Protein AF-A0A9W9ENR4-F1 (afdb_monomer_lite)

Structure (mmCIF, N/CA/C/O backbone):
data_AF-A0A9W9ENR4-F1
#
_entry.id   AF-A0A9W9ENR4-F1
#
loop_
_atom_site.group_PDB
_atom_site.id
_atom_site.type_symbol
_atom_site.label_atom_id
_atom_site.label_alt_id
_atom_site.label_comp_id
_atom_site.label_asym_id
_atom_site.label_entity_id
_atom_site.label_seq_id
_atom_site.pdbx_PDB_ins_code
_atom_site.Cartn_x
_atom_site.Cartn_y
_atom_site.Cartn_z
_atom_site.occupancy
_atom_site.B_iso_or_equiv
_atom_site.auth_seq_id
_atom_site.auth_comp_id
_atom_site.auth_asym_id
_atom_site.auth_atom_id
_atom_site.pdbx_PDB_model_num
ATOM 1 N N . MET A 1 1 ? -20.593 -9.745 21.565 1.00 30.73 1 MET A N 1
ATOM 2 C CA . MET A 1 1 ? -19.426 -9.242 20.809 1.00 30.73 1 MET A CA 1
ATOM 3 C C . MET A 1 1 ? -18.319 -10.287 20.670 1.00 30.73 1 MET A C 1
ATOM 5 O O . MET A 1 1 ? -17.993 -10.609 19.543 1.00 30.73 1 MET A O 1
ATOM 9 N N . ALA A 1 2 ? -17.826 -10.910 21.751 1.00 26.05 2 ALA A N 1
ATOM 10 C CA . ALA A 1 2 ? -16.753 -11.920 21.680 1.00 26.05 2 ALA A CA 1
ATOM 11 C C . ALA A 1 2 ? -17.068 -13.192 20.850 1.00 26.05 2 ALA A C 1
ATOM 13 O O . ALA A 1 2 ? -16.159 -13.764 20.260 1.00 26.05 2 ALA A O 1
ATOM 14 N N . LYS A 1 3 ? -18.343 -13.609 20.762 1.00 27.58 3 LYS A N 1
ATOM 15 C CA . LYS A 1 3 ? -18.772 -14.827 20.040 1.00 27.58 3 LYS A CA 1
ATOM 16 C C . LYS A 1 3 ? -18.754 -14.686 18.509 1.00 27.58 3 LYS A C 1
ATOM 18 O O . LYS A 1 3 ? -18.307 -15.588 17.824 1.00 27.58 3 LYS A O 1
ATOM 23 N N . HIS A 1 4 ? -19.142 -13.520 17.987 1.00 31.03 4 HIS A N 1
ATOM 24 C CA . HIS A 1 4 ? -19.121 -13.245 16.541 1.00 31.03 4 HIS A CA 1
ATOM 25 C C . HIS A 1 4 ? -17.697 -13.101 15.983 1.00 31.03 4 HIS A C 1
ATOM 27 O O . HIS A 1 4 ? -17.474 -13.291 14.794 1.00 31.03 4 HIS A O 1
ATOM 33 N N . PHE A 1 5 ? -16.726 -12.790 16.846 1.00 35.91 5 PHE A N 1
ATOM 34 C CA . PHE A 1 5 ? -15.321 -12.663 16.463 1.00 35.91 5 PHE A CA 1
ATOM 35 C C . PHE A 1 5 ? -14.596 -14.012 16.412 1.00 35.91 5 PHE A C 1
ATOM 37 O O . PHE A 1 5 ? -13.627 -14.152 15.673 1.00 35.91 5 PHE A O 1
ATOM 44 N N . THR A 1 6 ? -15.058 -15.011 17.172 1.00 34.44 6 THR A N 1
ATOM 45 C CA . THR A 1 6 ? -14.497 -16.371 17.120 1.00 34.44 6 THR A CA 1
ATOM 46 C C . THR A 1 6 ? -14.884 -17.058 15.808 1.00 34.44 6 THR A C 1
ATOM 48 O O . THR A 1 6 ? -14.019 -17.608 15.137 1.00 34.44 6 THR A O 1
ATOM 51 N N . ASP A 1 7 ? -16.133 -16.876 15.369 1.00 32.38 7 ASP A N 1
ATOM 52 C CA . ASP A 1 7 ? -16.639 -17.414 14.099 1.00 32.38 7 ASP A CA 1
ATOM 53 C C . ASP A 1 7 ? -15.951 -16.783 12.863 1.00 32.38 7 ASP A C 1
ATOM 55 O O . ASP A 1 7 ? -15.761 -17.440 11.839 1.00 32.38 7 ASP A O 1
ATOM 59 N N . LEU A 1 8 ? -15.508 -15.519 12.958 1.00 33.34 8 LEU A N 1
ATOM 60 C CA . LEU A 1 8 ? -14.737 -14.839 11.906 1.00 33.34 8 LEU A CA 1
ATOM 61 C C . LEU A 1 8 ? -13.293 -15.364 11.811 1.00 33.34 8 LEU A C 1
ATOM 63 O O . LEU A 1 8 ? -12.735 -15.466 10.720 1.00 33.34 8 LEU A O 1
ATOM 67 N N . VAL A 1 9 ? -12.691 -15.724 12.949 1.00 35.25 9 VAL A N 1
ATOM 68 C CA . VAL A 1 9 ? -11.324 -16.268 13.019 1.00 35.25 9 VAL A CA 1
ATOM 69 C C . VAL A 1 9 ? -11.250 -17.681 12.431 1.00 35.25 9 VAL A C 1
ATOM 71 O O . VAL A 1 9 ? -10.254 -18.002 11.781 1.00 35.25 9 VAL A O 1
ATOM 74 N N . ASP A 1 10 ? -12.310 -18.481 12.563 1.00 35.38 10 ASP A N 1
ATOM 75 C CA . ASP A 1 10 ? -12.387 -19.816 11.955 1.00 35.38 10 ASP A CA 1
ATOM 76 C C . ASP A 1 10 ? -12.599 -19.759 10.426 1.00 35.38 10 ASP A C 1
ATOM 78 O O . ASP A 1 10 ? -12.124 -20.631 9.699 1.00 35.38 10 ASP A O 1
ATOM 82 N N . SER A 1 11 ? -13.212 -18.686 9.908 1.00 32.03 11 SER A N 1
ATOM 83 C CA . SER A 1 11 ? -13.402 -18.448 8.464 1.00 32.03 11 SER A CA 1
ATOM 84 C C . SER A 1 11 ? -12.090 -18.117 7.724 1.00 32.03 11 SER A C 1
ATOM 86 O O . SER A 1 11 ? -11.890 -18.504 6.572 1.00 32.03 11 SER A O 1
ATOM 88 N N . VAL A 1 12 ? -11.138 -17.466 8.404 1.00 35.03 12 VAL A N 1
ATOM 89 C CA . VAL A 1 12 ? -9.826 -17.090 7.833 1.00 35.03 12 VAL A CA 1
ATOM 90 C C . VAL A 1 12 ? -8.867 -18.289 7.725 1.00 35.03 12 VAL A C 1
ATOM 92 O O . VAL A 1 12 ? -7.935 -18.269 6.921 1.00 35.03 12 VAL A O 1
ATOM 95 N N . GLY A 1 13 ? -9.114 -19.378 8.463 1.00 30.67 13 GLY A N 1
ATOM 96 C CA . GLY A 1 13 ? -8.293 -20.597 8.440 1.00 30.67 13 GLY A CA 1
ATOM 97 C C . GLY A 1 13 ? -8.368 -21.426 7.147 1.00 30.67 13 GLY A C 1
ATOM 98 O O . GLY A 1 13 ? -7.620 -22.390 7.005 1.00 30.67 13 GLY A O 1
ATOM 99 N N . GLY A 1 14 ? -9.248 -21.073 6.201 1.00 25.48 14 GLY A N 1
ATOM 100 C CA . GLY A 1 14 ? -9.510 -21.853 4.984 1.00 25.48 14 GLY A CA 1
ATOM 101 C C . GLY A 1 14 ? -8.594 -21.585 3.781 1.00 25.48 14 GLY A C 1
ATOM 102 O O . GLY A 1 14 ? -8.679 -22.307 2.788 1.00 25.48 14 GLY A O 1
ATOM 103 N N . LEU A 1 15 ? -7.715 -20.580 3.824 1.00 29.09 15 LEU A N 1
ATOM 104 C CA . LEU A 1 15 ? -6.862 -20.223 2.682 1.00 29.09 15 LEU A CA 1
ATOM 105 C C . LEU A 1 15 ? -5.484 -20.891 2.787 1.00 29.09 15 LEU A C 1
ATOM 107 O O . LEU A 1 15 ? -4.482 -20.265 3.126 1.00 29.09 15 LEU A O 1
ATOM 111 N N . SER A 1 16 ? -5.439 -22.187 2.472 1.00 29.23 16 SER A N 1
ATOM 112 C CA . SER A 1 16 ? -4.193 -22.899 2.174 1.00 29.23 16 SER A CA 1
ATOM 113 C C . SER A 1 16 ? -3.621 -22.376 0.851 1.00 29.23 16 SER A C 1
ATOM 115 O O . SER A 1 16 ? -4.077 -22.745 -0.231 1.00 29.23 16 SER A O 1
ATOM 117 N N . LEU A 1 17 ? -2.632 -21.486 0.933 1.00 29.19 17 LEU A N 1
ATOM 118 C CA . LEU A 1 17 ? -1.769 -21.148 -0.195 1.00 29.19 17 LEU A CA 1
ATOM 119 C C . LEU A 1 17 ? -0.671 -22.211 -0.246 1.00 29.19 17 LEU A C 1
ATOM 121 O O . LEU A 1 17 ? 0.145 -22.317 0.667 1.00 29.19 17 LEU A O 1
ATOM 125 N N . ALA A 1 18 ? -0.746 -23.051 -1.275 1.00 27.34 18 ALA A N 1
ATOM 126 C CA . ALA A 1 18 ? 0.130 -24.190 -1.481 1.00 27.34 18 ALA A CA 1
ATOM 127 C C . ALA A 1 18 ? 1.607 -23.780 -1.404 1.00 27.34 18 ALA A C 1
ATOM 129 O O . ALA A 1 18 ? 2.094 -22.973 -2.195 1.00 27.34 18 ALA A O 1
ATOM 130 N N . ASP A 1 19 ? 2.298 -24.388 -0.447 1.00 33.31 19 ASP A N 1
ATOM 131 C CA . ASP A 1 19 ? 3.744 -24.390 -0.330 1.00 33.31 19 ASP A CA 1
ATOM 132 C C . ASP A 1 19 ? 4.325 -25.112 -1.555 1.00 33.31 19 ASP A C 1
ATOM 134 O O . ASP A 1 19 ? 4.059 -26.296 -1.790 1.00 33.31 19 ASP A O 1
ATOM 138 N N . ARG A 1 20 ? 5.066 -24.387 -2.395 1.00 29.44 20 ARG A N 1
ATOM 139 C CA . ARG A 1 20 ? 5.900 -25.008 -3.425 1.00 29.44 20 ARG A CA 1
ATOM 140 C C . ARG A 1 20 ? 7.244 -24.307 -3.485 1.00 29.44 20 ARG A C 1
ATOM 142 O O . ARG A 1 20 ? 7.469 -23.358 -4.230 1.00 29.44 20 ARG A O 1
ATOM 149 N N . THR A 1 21 ? 8.115 -24.831 -2.642 1.00 36.12 21 THR A N 1
ATOM 150 C CA . THR A 1 21 ? 9.560 -24.663 -2.605 1.00 36.12 21 THR A CA 1
ATOM 151 C C . THR A 1 21 ? 10.168 -24.935 -3.982 1.00 36.12 21 THR A C 1
ATOM 153 O O . THR A 1 21 ? 9.987 -26.015 -4.544 1.00 36.12 21 THR A O 1
ATOM 156 N N . ILE A 1 22 ? 10.928 -23.973 -4.508 1.00 30.16 22 ILE A N 1
ATOM 157 C CA . ILE A 1 22 ? 12.018 -24.247 -5.448 1.00 30.16 22 ILE A CA 1
ATOM 158 C C . ILE A 1 22 ? 13.245 -23.501 -4.930 1.00 30.16 22 ILE A C 1
ATOM 160 O O . ILE A 1 22 ? 13.277 -22.272 -4.877 1.00 30.16 22 ILE A O 1
ATOM 164 N N . GLU A 1 23 ? 14.229 -24.288 -4.505 1.00 38.59 23 GLU A N 1
ATOM 165 C CA . GLU A 1 23 ? 15.585 -23.864 -4.185 1.00 38.59 23 GLU A CA 1
ATOM 166 C C . GLU A 1 23 ? 16.280 -23.331 -5.441 1.00 38.59 23 GLU A C 1
ATOM 168 O O . GLU A 1 23 ? 16.303 -24.016 -6.461 1.00 38.59 23 GLU A O 1
ATOM 173 N N . LEU A 1 24 ? 16.903 -22.154 -5.351 1.00 29.23 24 LEU A N 1
ATOM 174 C CA . LEU A 1 24 ? 18.106 -21.821 -6.120 1.00 29.23 24 LEU A CA 1
ATOM 175 C C . LEU A 1 24 ? 18.839 -20.638 -5.464 1.00 29.23 24 LEU A C 1
ATOM 177 O O . LEU A 1 24 ? 18.528 -19.472 -5.674 1.00 29.23 24 LEU A O 1
ATOM 181 N N . THR A 1 25 ? 19.780 -21.022 -4.598 1.00 34.59 25 THR A N 1
ATOM 182 C CA . THR A 1 25 ? 21.098 -20.422 -4.311 1.00 34.59 25 THR A CA 1
ATOM 183 C C . THR A 1 25 ? 21.307 -18.917 -4.532 1.00 34.59 25 THR A C 1
ATOM 185 O O . THR A 1 25 ? 21.381 -18.447 -5.664 1.00 34.59 25 THR A O 1
ATOM 188 N N . GLY A 1 26 ? 21.605 -18.214 -3.433 1.00 26.70 26 GLY A N 1
ATOM 189 C CA . GLY A 1 26 ? 22.278 -16.911 -3.433 1.00 26.70 26 GLY A CA 1
ATOM 190 C C . GLY A 1 26 ? 21.900 -16.067 -2.217 1.00 26.70 26 GLY A C 1
ATOM 191 O O . GLY A 1 26 ? 20.847 -15.438 -2.216 1.00 26.70 26 GLY A O 1
ATOM 192 N N . SER A 1 27 ? 22.746 -16.087 -1.181 1.00 40.50 27 SER A N 1
ATOM 193 C CA . SER A 1 27 ? 22.615 -15.366 0.094 1.00 40.50 27 SER A CA 1
ATOM 194 C C . SER A 1 27 ? 21.902 -14.017 -0.003 1.00 40.50 27 SER A C 1
ATOM 196 O O . SER A 1 27 ? 22.461 -13.038 -0.487 1.00 40.50 27 SER A O 1
ATOM 198 N N . THR A 1 28 ? 20.702 -13.945 0.565 1.00 31.30 28 THR A N 1
ATOM 199 C CA . THR A 1 28 ? 20.068 -12.691 0.969 1.00 31.30 28 THR A CA 1
ATOM 200 C C . THR A 1 28 ? 19.441 -12.886 2.343 1.00 31.30 28 THR A C 1
ATOM 202 O O . THR A 1 28 ? 18.844 -13.919 2.637 1.00 31.30 28 THR A O 1
ATOM 205 N N . SER A 1 29 ? 19.673 -11.898 3.206 1.00 36.75 29 SER A N 1
ATOM 206 C CA . SER A 1 29 ? 19.108 -11.753 4.545 1.00 36.75 29 SER A CA 1
ATOM 207 C C . SER A 1 29 ? 17.634 -12.166 4.567 1.00 36.75 29 SER A C 1
ATOM 209 O O . SER A 1 29 ? 16.774 -11.503 3.986 1.00 36.75 29 SER A O 1
ATOM 211 N N . HIS A 1 30 ? 17.354 -13.291 5.224 1.00 30.39 30 HIS A N 1
ATOM 212 C CA . HIS A 1 30 ? 16.009 -13.814 5.411 1.00 30.39 30 HIS A CA 1
ATOM 213 C C . HIS A 1 30 ? 15.276 -12.920 6.422 1.00 30.39 30 HIS A C 1
ATOM 215 O O . HIS A 1 30 ? 15.274 -13.179 7.624 1.00 30.39 30 HIS A O 1
ATOM 221 N N . CYS A 1 31 ? 14.638 -11.851 5.948 1.00 31.22 31 CYS A N 1
ATOM 222 C CA . CYS A 1 31 ? 13.490 -11.316 6.669 1.00 31.22 31 CYS A CA 1
ATOM 223 C C . CYS A 1 31 ? 12.333 -12.298 6.435 1.00 31.22 31 CYS A C 1
ATOM 225 O O . CYS A 1 31 ? 11.940 -12.489 5.282 1.00 31.22 31 CYS A O 1
ATOM 227 N N . PRO A 1 32 ? 11.808 -12.976 7.471 1.00 40.09 32 PRO A N 1
ATOM 228 C CA . PRO A 1 32 ? 10.658 -13.847 7.292 1.00 40.09 32 PRO A CA 1
ATOM 229 C C . PRO A 1 32 ? 9.494 -12.997 6.783 1.00 40.09 32 PRO A C 1
ATOM 231 O O . PRO A 1 32 ? 9.186 -11.956 7.368 1.00 40.09 32 PRO A O 1
ATOM 234 N N . ASN A 1 33 ? 8.870 -13.432 5.686 1.00 45.81 33 ASN A N 1
ATOM 235 C CA . ASN A 1 33 ? 7.653 -12.813 5.175 1.00 45.81 33 ASN A CA 1
ATOM 236 C C . ASN A 1 33 ? 6.661 -12.671 6.341 1.00 45.81 33 ASN A C 1
ATOM 238 O O . ASN A 1 33 ? 6.354 -13.683 6.981 1.00 45.81 33 ASN A O 1
ATOM 242 N N . PRO A 1 34 ? 6.178 -11.458 6.661 1.00 52.34 34 PRO A N 1
ATOM 243 C CA . PRO A 1 34 ? 5.179 -11.292 7.699 1.00 52.34 34 PRO A CA 1
ATOM 244 C C . PRO A 1 34 ? 3.904 -11.964 7.196 1.00 52.34 34 PRO A C 1
ATOM 246 O O . PRO A 1 34 ? 3.201 -11.451 6.327 1.00 52.34 34 PRO A O 1
ATOM 249 N N . THR A 1 35 ? 3.631 -13.168 7.691 1.00 63.66 35 THR A N 1
ATOM 250 C CA . THR A 1 35 ? 2.393 -13.859 7.360 1.00 63.66 35 THR A CA 1
ATOM 251 C C . THR A 1 35 ? 1.229 -13.074 7.970 1.00 63.66 35 THR A C 1
ATOM 253 O O . THR A 1 35 ? 1.371 -12.526 9.069 1.00 63.66 35 THR A O 1
ATOM 256 N N . PRO A 1 36 ? 0.048 -13.048 7.327 1.00 67.62 36 PRO A N 1
ATOM 257 C CA . PRO A 1 36 ? -1.172 -12.492 7.922 1.00 67.62 36 PRO A CA 1
ATOM 258 C C . PRO A 1 36 ? -1.416 -12.995 9.357 1.00 67.62 36 PRO A C 1
ATOM 260 O O . PRO A 1 36 ? -1.933 -12.280 10.209 1.00 67.62 36 PRO A O 1
ATOM 263 N N . GLN A 1 37 ? -0.949 -14.208 9.658 1.00 71.25 37 GLN A N 1
ATOM 264 C CA . GLN A 1 37 ? -0.983 -14.822 10.980 1.00 71.25 37 GLN A CA 1
ATOM 265 C C . GLN A 1 37 ? -0.167 -14.073 12.049 1.00 71.25 37 GLN A C 1
ATOM 267 O O . GLN A 1 37 ? -0.628 -13.968 13.185 1.00 71.25 37 GLN A O 1
ATOM 272 N N . ALA A 1 38 ? 1.005 -13.526 11.712 1.00 74.06 38 ALA A N 1
ATOM 273 C CA . ALA A 1 38 ? 1.819 -12.743 12.644 1.00 74.06 38 ALA A CA 1
ATOM 274 C C . ALA A 1 38 ? 1.126 -11.426 13.031 1.00 74.06 38 ALA A C 1
ATOM 276 O O . ALA A 1 38 ? 1.117 -11.049 14.203 1.00 74.06 38 ALA A O 1
ATOM 277 N N . PHE A 1 39 ? 0.481 -10.767 12.063 1.00 74.31 39 PHE A N 1
ATOM 278 C CA . PHE A 1 39 ? -0.308 -9.561 12.315 1.00 74.31 39 PHE A CA 1
ATOM 279 C C . PHE A 1 39 ? -1.536 -9.859 13.185 1.00 74.31 39 PHE A C 1
ATOM 281 O O . PHE A 1 39 ? -1.792 -9.170 14.171 1.00 74.31 39 PHE A O 1
ATOM 288 N N . VAL A 1 40 ? -2.248 -10.952 12.893 1.00 77.06 40 VAL A N 1
ATOM 289 C CA . VAL A 1 40 ? -3.382 -11.400 13.711 1.00 77.06 40 VAL A CA 1
ATOM 290 C C . VAL A 1 40 ? -2.954 -11.715 15.150 1.00 77.06 40 VAL A C 1
ATOM 292 O O . VAL A 1 40 ? -3.675 -11.374 16.088 1.00 77.06 40 VAL A O 1
ATOM 295 N N . GLU A 1 41 ? -1.784 -12.319 15.371 1.00 81.19 41 GLU A N 1
ATOM 296 C CA . GLU A 1 41 ? -1.305 -12.566 16.737 1.00 81.19 41 GLU A CA 1
ATOM 297 C C . GLU A 1 41 ? -0.913 -11.273 17.469 1.00 81.19 41 GLU A C 1
ATOM 299 O O . GLU A 1 41 ? -1.174 -11.148 18.670 1.00 81.19 41 GLU A O 1
ATOM 304 N N . ALA A 1 42 ? -0.372 -10.279 16.756 1.00 76.31 42 ALA A N 1
ATOM 305 C CA . ALA A 1 42 ? -0.133 -8.947 17.310 1.00 76.31 42 ALA A CA 1
ATOM 306 C C . ALA A 1 42 ? -1.450 -8.280 17.754 1.00 76.31 42 ALA A C 1
ATOM 308 O O . ALA A 1 42 ? -1.533 -7.799 18.887 1.00 76.31 42 ALA A O 1
ATOM 309 N N . ILE A 1 43 ? -2.507 -8.352 16.930 1.00 78.56 43 ILE A N 1
ATOM 310 C CA . ILE A 1 43 ? -3.858 -7.872 17.282 1.00 78.56 43 ILE A CA 1
ATOM 311 C C . ILE A 1 43 ? -4.361 -8.563 18.553 1.00 78.56 43 ILE A C 1
ATOM 313 O O . ILE A 1 43 ? -4.771 -7.904 19.510 1.00 78.56 43 ILE A O 1
ATOM 317 N N . ARG A 1 44 ? -4.310 -9.901 18.602 1.00 84.75 44 ARG A N 1
ATOM 318 C CA . ARG A 1 44 ? -4.772 -10.666 19.773 1.00 84.75 44 ARG A CA 1
ATOM 319 C C . ARG A 1 44 ? -4.009 -10.284 21.037 1.00 84.75 44 ARG A C 1
ATOM 321 O O . ARG A 1 44 ? -4.606 -10.157 22.105 1.00 84.75 44 ARG A O 1
ATOM 328 N N . THR A 1 45 ? -2.698 -10.101 20.925 1.00 87.88 45 THR A N 1
ATOM 329 C CA . THR A 1 45 ? -1.834 -9.714 22.046 1.00 87.88 45 THR A CA 1
ATOM 330 C C . THR A 1 45 ? -2.169 -8.316 22.563 1.00 87.88 45 THR A C 1
ATOM 332 O O . THR A 1 45 ? -2.228 -8.117 23.782 1.00 87.88 45 THR A O 1
ATOM 335 N N . LEU A 1 46 ? -2.448 -7.370 21.660 1.00 86.00 46 LEU A N 1
ATOM 336 C CA . LEU A 1 46 ? -2.886 -6.021 22.008 1.00 86.00 46 LEU A CA 1
ATOM 337 C C . LEU A 1 46 ? -4.231 -6.042 22.744 1.00 86.00 46 LEU A C 1
ATOM 339 O O . LEU A 1 46 ? -4.332 -5.476 23.832 1.00 86.00 46 LEU A O 1
ATOM 343 N N . ILE A 1 47 ? -5.227 -6.760 22.215 1.00 87.12 47 ILE A N 1
ATOM 344 C CA . ILE A 1 47 ? -6.567 -6.868 22.819 1.00 87.12 47 ILE A CA 1
ATOM 345 C C . ILE A 1 47 ? -6.484 -7.435 24.239 1.00 87.12 47 ILE A C 1
ATOM 347 O O . ILE A 1 47 ? -6.933 -6.787 25.186 1.00 87.12 47 ILE A O 1
ATOM 351 N N . ARG A 1 48 ? -5.843 -8.601 24.414 1.00 90.75 48 ARG A N 1
ATOM 352 C CA . ARG A 1 48 ? -5.695 -9.241 25.737 1.00 90.75 48 ARG A CA 1
ATOM 353 C C . ARG A 1 48 ? -5.024 -8.301 26.747 1.00 90.75 48 ARG A C 1
ATOM 355 O O . ARG A 1 48 ? -5.394 -8.257 27.922 1.00 90.75 48 ARG A O 1
ATOM 362 N N . SER A 1 49 ? -4.021 -7.547 26.297 1.00 89.38 49 SER A N 1
ATOM 363 C CA . SER A 1 49 ? -3.276 -6.611 27.144 1.00 89.38 49 SER A CA 1
ATOM 364 C C . SER A 1 49 ? -4.094 -5.378 27.527 1.00 89.38 49 SER A C 1
ATOM 366 O O . SER A 1 49 ? -4.015 -4.936 28.679 1.00 89.38 49 SER A O 1
ATOM 368 N N . LEU A 1 50 ? -4.907 -4.855 26.605 1.00 89.75 50 LEU A N 1
ATOM 369 C CA . LEU A 1 50 ? -5.842 -3.755 26.854 1.00 89.75 50 LEU A CA 1
ATOM 370 C C . LEU A 1 50 ? -6.917 -4.152 27.865 1.00 89.75 50 LEU A C 1
ATOM 372 O O . LEU A 1 50 ? -7.083 -3.462 28.869 1.00 89.75 50 LEU A O 1
ATOM 376 N N . GLU A 1 51 ? -7.587 -5.287 27.655 1.00 91.88 51 GLU A N 1
ATOM 377 C CA . GLU A 1 51 ? -8.637 -5.790 28.550 1.00 91.88 51 GLU A CA 1
ATOM 378 C C . GLU A 1 51 ? -8.115 -5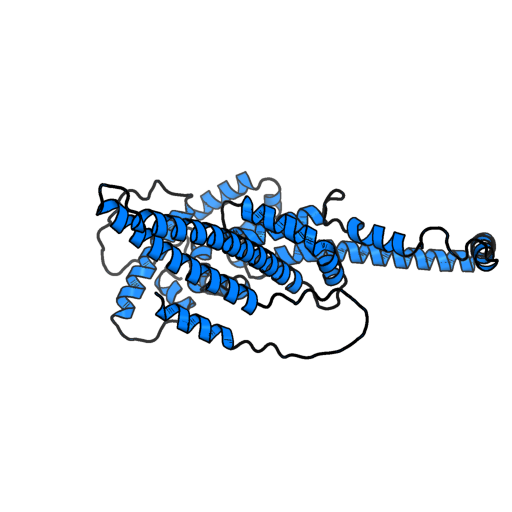.958 29.979 1.00 91.88 51 GLU A C 1
ATOM 380 O O . GLU A 1 51 ? -8.699 -5.457 30.942 1.00 91.88 51 GLU A O 1
ATOM 385 N N . ALA A 1 52 ? -6.955 -6.600 30.125 1.00 88.75 52 ALA A N 1
ATOM 386 C CA . ALA A 1 52 ? -6.377 -6.843 31.435 1.00 88.75 52 ALA A CA 1
ATOM 387 C C . ALA A 1 52 ? -5.880 -5.551 32.119 1.00 88.75 52 ALA A C 1
ATOM 389 O O . ALA A 1 52 ? -5.890 -5.457 33.347 1.00 88.75 52 ALA A O 1
ATOM 390 N N . THR A 1 53 ? -5.432 -4.551 31.351 1.00 91.19 53 THR A N 1
ATOM 391 C CA . THR A 1 53 ? -5.018 -3.244 31.896 1.00 91.19 53 THR A CA 1
ATOM 392 C C . THR A 1 53 ? -6.229 -2.406 32.296 1.00 91.19 53 THR A C 1
ATOM 394 O O . THR A 1 53 ? -6.208 -1.789 33.358 1.00 91.19 53 THR A O 1
ATOM 397 N N . SER A 1 54 ? -7.310 -2.458 31.513 1.00 92.44 54 SER A N 1
ATOM 398 C CA . SER A 1 54 ? -8.593 -1.824 31.829 1.00 92.44 54 SER A CA 1
ATOM 399 C C . SER A 1 54 ? -9.201 -2.388 33.119 1.00 92.44 54 SER A C 1
ATOM 401 O O . SER A 1 54 ? -9.537 -1.624 34.023 1.00 92.44 54 SER A O 1
ATOM 403 N N . ALA A 1 55 ? -9.235 -3.717 33.272 1.00 90.12 55 ALA A N 1
ATOM 404 C CA . ALA A 1 55 ? -9.731 -4.365 34.488 1.00 90.12 55 ALA A CA 1
ATOM 405 C C . ALA A 1 55 ? -8.937 -3.953 35.744 1.00 90.12 55 ALA A C 1
ATOM 407 O O . ALA A 1 55 ? -9.514 -3.706 36.805 1.00 90.12 55 ALA A O 1
ATOM 408 N N . LEU A 1 56 ? -7.608 -3.831 35.630 1.00 89.12 56 LEU A N 1
ATOM 409 C CA . LEU A 1 56 ? -6.772 -3.368 36.738 1.00 89.12 56 LEU A CA 1
ATOM 410 C C . LEU A 1 56 ? -6.996 -1.882 37.050 1.00 89.12 56 LEU A C 1
ATOM 412 O O . LEU A 1 56 ? -7.051 -1.512 38.220 1.00 89.12 56 LEU A O 1
ATOM 416 N N . ALA A 1 57 ? -7.150 -1.041 36.027 1.00 90.69 57 ALA A N 1
ATOM 417 C CA . ALA A 1 57 ? -7.456 0.375 36.207 1.00 90.69 57 ALA A CA 1
ATOM 418 C C . ALA A 1 57 ? -8.786 0.569 36.954 1.00 90.69 57 ALA A C 1
ATOM 420 O O . ALA A 1 57 ? -8.836 1.339 37.910 1.00 90.69 57 ALA A O 1
ATOM 421 N N . GLN A 1 58 ? -9.820 -0.201 36.598 1.00 91.69 58 GLN A N 1
ATOM 422 C CA . GLN A 1 58 ? -11.107 -0.206 37.305 1.00 91.69 58 GLN A CA 1
ATOM 423 C C . GLN A 1 58 ? -10.955 -0.644 38.768 1.00 91.69 58 GLN A C 1
ATOM 425 O O . GLN A 1 58 ? -11.503 -0.011 39.670 1.00 91.69 58 GLN A O 1
ATOM 430 N N . LYS A 1 59 ? -10.160 -1.690 39.038 1.00 89.38 59 LYS A N 1
ATOM 431 C CA . LYS A 1 59 ? -9.870 -2.125 40.413 1.00 89.38 59 LYS A CA 1
ATOM 432 C C . LYS A 1 59 ? -9.203 -1.008 41.223 1.00 89.38 59 LYS A C 1
ATOM 434 O O . LYS A 1 59 ? -9.649 -0.711 42.330 1.00 89.38 59 LYS A O 1
ATOM 439 N N . VAL A 1 60 ? -8.179 -0.359 40.665 1.00 88.50 60 VAL A N 1
ATOM 440 C CA . VAL A 1 60 ? -7.484 0.769 41.306 1.00 88.50 60 VAL A CA 1
ATOM 441 C C . VAL A 1 60 ? -8.443 1.931 41.567 1.00 88.50 60 VAL A C 1
ATOM 443 O O . VAL A 1 60 ? -8.425 2.490 42.661 1.00 88.50 60 VAL A O 1
ATOM 446 N N . GLU A 1 61 ? -9.317 2.264 40.616 1.00 88.88 61 GLU A N 1
ATOM 447 C CA . GLU A 1 61 ? -10.317 3.323 40.778 1.00 88.88 61 GLU A CA 1
ATOM 448 C C . GLU A 1 61 ? -11.262 3.040 41.955 1.00 88.88 61 GLU A C 1
ATOM 450 O O . GLU A 1 61 ? -11.458 3.900 42.819 1.00 88.88 61 GLU A O 1
ATOM 455 N N . THR A 1 62 ? -11.817 1.825 42.030 1.00 88.75 62 THR A N 1
ATOM 456 C CA . THR A 1 62 ? -12.715 1.437 43.132 1.00 88.75 62 THR A CA 1
ATOM 457 C C . THR A 1 62 ? -12.015 1.491 44.489 1.00 88.75 62 THR A C 1
ATOM 459 O O . THR A 1 62 ? -12.584 2.014 45.450 1.00 88.75 62 THR A O 1
ATOM 462 N N . LEU A 1 63 ? -10.761 1.031 44.557 1.00 86.62 63 LEU A N 1
ATOM 463 C CA . LEU A 1 63 ? -9.954 1.053 45.772 1.00 86.62 63 LEU A CA 1
ATOM 464 C C . LEU A 1 63 ? -9.710 2.494 46.238 1.00 86.62 63 LEU A C 1
ATOM 466 O O . LEU A 1 63 ? -10.038 2.823 47.376 1.00 86.62 63 LEU A O 1
ATOM 470 N N . VAL A 1 64 ? -9.251 3.373 45.340 1.00 84.06 64 VAL A N 1
ATOM 471 C CA . VAL A 1 64 ? -8.995 4.796 45.632 1.00 84.06 64 VAL A CA 1
ATOM 472 C C . VAL A 1 64 ? -10.267 5.522 46.078 1.00 84.06 64 VAL A C 1
ATOM 474 O O . VAL A 1 64 ? -10.213 6.326 47.005 1.00 84.06 64 VAL A O 1
ATOM 477 N N . ARG A 1 65 ? -11.432 5.225 45.484 1.00 85.31 65 ARG A N 1
ATOM 478 C CA . ARG A 1 65 ? -12.710 5.812 45.934 1.00 85.31 65 ARG A CA 1
ATOM 479 C C . ARG A 1 65 ? -13.135 5.318 47.318 1.00 85.31 65 ARG A C 1
ATOM 481 O O . ARG A 1 65 ? -13.752 6.079 48.059 1.00 85.31 65 ARG A O 1
ATOM 488 N N . SER A 1 66 ? -12.832 4.065 47.657 1.00 83.12 66 SER A N 1
ATOM 489 C CA . SER A 1 66 ? -13.234 3.444 48.927 1.00 83.12 66 SER A CA 1
ATOM 490 C C . SER A 1 66 ? -12.361 3.847 50.121 1.00 83.12 66 SER A C 1
ATOM 492 O O . SER A 1 66 ? -12.850 3.893 51.249 1.00 83.12 66 SER A O 1
ATOM 494 N N . THR A 1 67 ? -11.089 4.185 49.892 1.00 73.12 67 THR A N 1
ATOM 495 C CA . THR A 1 67 ? -10.136 4.541 50.951 1.00 73.12 67 THR A CA 1
ATOM 496 C C . THR A 1 67 ? -9.756 6.018 50.858 1.00 73.12 67 THR A C 1
ATOM 498 O O . THR A 1 67 ? -9.043 6.422 49.946 1.00 73.12 67 THR A O 1
ATOM 501 N N . HIS A 1 68 ? -10.202 6.845 51.811 1.00 67.31 68 HIS A N 1
ATOM 502 C CA . HIS A 1 68 ? -9.857 8.280 51.864 1.00 67.31 68 HIS A CA 1
ATOM 503 C C . HIS A 1 68 ? -8.411 8.555 52.311 1.00 67.31 68 HIS A C 1
ATOM 505 O O . HIS A 1 68 ? -7.947 9.692 52.249 1.00 67.31 68 HIS A O 1
ATOM 511 N N . THR A 1 69 ? -7.688 7.525 52.750 1.00 70.81 69 THR A N 1
ATOM 512 C CA . THR A 1 69 ? -6.272 7.587 53.113 1.00 70.81 69 THR A CA 1
ATOM 513 C C . THR A 1 69 ? -5.454 6.637 52.234 1.00 70.81 69 THR A C 1
ATOM 515 O O . THR A 1 69 ? -5.885 5.507 51.996 1.00 70.81 69 THR A O 1
ATOM 518 N N . PRO A 1 70 ? -4.269 7.058 51.751 1.00 72.44 70 PRO A N 1
ATOM 519 C CA . PRO A 1 70 ? -3.383 6.191 50.980 1.00 72.44 70 PRO A CA 1
ATOM 520 C C . PRO A 1 70 ? -2.998 4.949 51.793 1.00 72.44 70 PRO A C 1
ATOM 522 O O . PRO A 1 70 ? -2.421 5.068 52.874 1.00 72.44 70 PRO A O 1
ATOM 525 N N . SER A 1 71 ? -3.309 3.760 51.278 1.00 80.44 71 SER A N 1
ATOM 526 C CA . SER A 1 71 ? -2.925 2.483 51.884 1.00 80.44 71 SER A CA 1
ATOM 527 C C . SER A 1 71 ? -1.727 1.868 51.156 1.00 80.44 71 SER A C 1
ATOM 529 O O . SER A 1 71 ? -1.516 2.101 49.962 1.00 80.44 71 SER A O 1
ATOM 531 N N . GLY A 1 72 ? -0.941 1.046 51.861 1.00 81.38 72 GLY A N 1
ATOM 532 C CA . GLY A 1 72 ? 0.156 0.288 51.243 1.00 81.38 72 GLY A CA 1
ATOM 533 C C . GLY A 1 72 ? -0.326 -0.623 50.106 1.00 81.38 72 GLY A C 1
ATOM 534 O O . GLY A 1 72 ? 0.347 -0.740 49.086 1.00 81.38 72 GLY A O 1
ATOM 535 N N . GLU A 1 73 ? -1.530 -1.189 50.237 1.00 82.44 73 GLU A N 1
ATOM 536 C CA . GLU A 1 73 ? -2.197 -1.972 49.191 1.00 82.44 73 GLU A CA 1
ATOM 537 C C . GLU A 1 73 ? -2.499 -1.124 47.943 1.00 82.44 73 GLU A C 1
ATOM 539 O O . GLU A 1 73 ? -2.187 -1.535 46.825 1.00 82.44 73 GLU A O 1
ATOM 544 N N . GLY A 1 74 ? -2.990 0.107 48.122 1.00 83.00 74 GLY A N 1
ATOM 545 C CA . GLY A 1 74 ? -3.221 1.044 47.020 1.00 83.00 74 GLY A CA 1
ATOM 546 C C . GLY A 1 74 ? -1.944 1.415 46.261 1.00 83.00 74 GLY A C 1
ATOM 547 O O . GLY A 1 74 ? -1.951 1.476 45.032 1.00 83.00 74 GLY A O 1
ATOM 548 N N . ILE A 1 75 ? -0.820 1.594 46.964 1.00 85.94 75 ILE A N 1
ATOM 549 C CA . ILE A 1 75 ? 0.488 1.881 46.343 1.00 85.94 75 ILE A CA 1
ATOM 550 C C . ILE A 1 75 ? 0.981 0.695 45.498 1.00 85.94 75 ILE A C 1
ATOM 552 O O . ILE A 1 75 ? 1.543 0.897 44.415 1.00 85.94 75 ILE A O 1
ATOM 556 N N . VAL A 1 76 ? 0.766 -0.541 45.961 1.00 87.75 76 VAL A N 1
ATOM 557 C CA . VAL A 1 76 ? 1.131 -1.760 45.218 1.00 87.75 76 VAL A CA 1
ATOM 558 C C . VAL A 1 76 ? 0.314 -1.881 43.933 1.00 87.75 76 VAL A C 1
ATOM 560 O O . VAL A 1 76 ? 0.890 -2.111 42.865 1.00 87.75 76 VAL A O 1
ATOM 563 N N . GLU A 1 77 ? -0.999 -1.667 44.009 1.00 87.62 77 GLU A N 1
ATOM 564 C CA . GLU A 1 77 ? -1.891 -1.740 42.848 1.00 87.62 77 GLU A CA 1
ATOM 565 C C . GLU A 1 77 ? -1.604 -0.621 41.832 1.00 87.62 77 GLU A C 1
ATOM 567 O O . GLU A 1 77 ? -1.486 -0.890 40.635 1.00 87.62 77 GLU A O 1
ATOM 572 N N . LEU A 1 78 ? -1.345 0.612 42.287 1.00 87.94 78 LEU A N 1
ATOM 573 C CA . LEU A 1 78 ? -0.888 1.716 41.428 1.00 87.94 78 LEU A CA 1
ATOM 574 C C . LEU A 1 78 ? 0.451 1.405 40.741 1.00 87.94 78 LEU A C 1
ATOM 576 O O . LEU A 1 78 ? 0.625 1.658 39.547 1.00 87.94 78 LEU A O 1
ATOM 580 N N . SER A 1 79 ? 1.398 0.809 41.466 1.00 90.06 79 SER A N 1
ATOM 581 C CA . SER A 1 79 ? 2.690 0.393 40.902 1.00 90.06 79 SER A CA 1
ATOM 582 C C . SER A 1 79 ? 2.543 -0.751 39.891 1.00 90.06 79 SER A C 1
ATOM 584 O O . SER A 1 79 ? 3.322 -0.856 38.939 1.00 90.06 79 SER A O 1
ATOM 586 N N . SER A 1 80 ? 1.555 -1.628 40.084 1.00 90.62 80 SER A N 1
ATOM 587 C CA . SER A 1 80 ? 1.180 -2.677 39.132 1.00 90.62 80 SER A CA 1
ATOM 588 C C . SER A 1 80 ? 0.564 -2.080 37.863 1.00 90.62 80 SER A C 1
ATOM 590 O O . SER A 1 80 ? 1.000 -2.405 36.755 1.00 90.62 80 SER A O 1
ATOM 592 N N . LEU A 1 81 ? -0.364 -1.128 38.017 1.00 91.25 81 LEU A N 1
ATOM 593 C CA . LEU A 1 81 ? -0.991 -0.413 36.907 1.00 91.25 81 LEU A CA 1
ATOM 594 C C . LEU A 1 81 ? 0.045 0.344 36.071 1.00 91.25 81 LEU A C 1
ATOM 596 O O . LEU A 1 81 ? 0.051 0.206 34.850 1.00 91.25 81 LEU A O 1
ATOM 600 N N . ARG A 1 82 ? 0.986 1.054 36.712 1.00 92.56 82 ARG A N 1
ATOM 601 C CA . ARG A 1 82 ? 2.077 1.749 36.009 1.00 92.56 82 ARG A CA 1
ATOM 602 C C . ARG A 1 82 ? 2.907 0.790 35.155 1.00 92.56 82 ARG A C 1
ATOM 604 O O . ARG A 1 82 ? 3.158 1.074 33.990 1.00 92.56 82 ARG A O 1
ATOM 611 N N . ARG A 1 83 ? 3.316 -0.358 35.713 1.00 91.75 83 ARG A N 1
ATOM 612 C CA . ARG A 1 83 ? 4.091 -1.375 34.975 1.00 91.75 83 ARG A CA 1
ATOM 613 C C . ARG A 1 83 ? 3.320 -1.918 33.772 1.00 91.75 83 ARG A C 1
ATOM 615 O O . ARG A 1 83 ? 3.910 -2.099 32.711 1.00 91.75 83 ARG A O 1
ATOM 622 N N . ARG A 1 84 ? 2.012 -2.143 33.920 1.00 90.56 84 ARG A N 1
ATOM 623 C CA . ARG A 1 84 ? 1.141 -2.583 32.822 1.00 90.56 84 ARG A CA 1
ATOM 624 C C . ARG A 1 84 ? 0.960 -1.522 31.746 1.00 90.56 84 ARG A C 1
ATOM 626 O O . ARG A 1 84 ? 1.048 -1.868 30.578 1.00 90.56 84 ARG A O 1
ATOM 633 N N . ALA A 1 85 ? 0.797 -0.255 32.115 1.00 90.50 85 ALA A N 1
ATOM 634 C CA . ALA A 1 85 ? 0.749 0.841 31.151 1.00 90.50 85 ALA A CA 1
ATOM 635 C C . ALA A 1 85 ? 2.052 0.933 30.333 1.00 90.50 85 ALA A C 1
ATOM 637 O O . ALA A 1 85 ? 2.008 1.044 29.111 1.00 90.50 85 ALA A O 1
ATOM 638 N N . THR A 1 86 ? 3.218 0.786 30.976 1.00 92.44 86 THR A N 1
ATOM 639 C CA . THR A 1 86 ? 4.508 0.718 30.267 1.00 92.44 86 THR A CA 1
ATOM 640 C C . THR A 1 86 ? 4.599 -0.499 29.341 1.00 92.44 86 THR A C 1
ATOM 642 O O . THR A 1 86 ? 5.094 -0.383 28.224 1.00 92.44 86 THR A O 1
ATOM 645 N N . ALA A 1 87 ? 4.119 -1.669 29.774 1.00 90.62 87 ALA A N 1
ATOM 646 C CA . ALA A 1 87 ? 4.085 -2.859 28.924 1.00 90.62 87 ALA A CA 1
ATOM 647 C C . ALA A 1 87 ? 3.146 -2.677 27.721 1.00 90.62 87 ALA A C 1
ATOM 649 O O . ALA A 1 87 ? 3.509 -3.051 26.610 1.00 90.62 87 ALA A O 1
ATOM 650 N N . LEU A 1 88 ? 1.982 -2.055 27.930 1.00 90.06 88 LEU A N 1
ATOM 651 C CA . LEU A 1 88 ? 1.024 -1.744 26.874 1.00 90.06 88 LEU A CA 1
ATOM 652 C C . LEU A 1 88 ? 1.644 -0.828 25.814 1.00 90.06 88 LEU A C 1
ATOM 654 O O . LEU A 1 88 ? 1.511 -1.129 24.638 1.00 90.06 88 LEU A O 1
ATOM 658 N N . SER A 1 89 ? 2.397 0.204 26.214 1.00 90.25 89 SER A N 1
ATOM 659 C CA . SER A 1 89 ? 3.131 1.074 25.277 1.00 90.25 89 SER A CA 1
ATOM 660 C C . SER A 1 89 ? 4.029 0.274 24.326 1.00 90.25 89 SER A C 1
ATOM 662 O O . SER A 1 89 ? 3.966 0.458 23.115 1.00 90.25 89 SER A O 1
ATOM 664 N N . ARG A 1 90 ? 4.805 -0.682 24.857 1.00 91.12 90 ARG A N 1
ATOM 665 C CA . ARG A 1 90 ? 5.701 -1.537 24.051 1.00 91.12 90 ARG A CA 1
ATOM 666 C C . ARG A 1 90 ? 4.927 -2.458 23.102 1.00 91.12 90 ARG A C 1
ATOM 668 O O . ARG A 1 90 ? 5.385 -2.755 22.001 1.00 91.12 90 ARG A O 1
ATOM 675 N N . ILE A 1 91 ? 3.754 -2.930 23.525 1.00 88.94 91 ILE A N 1
ATOM 676 C CA . ILE A 1 91 ? 2.875 -3.750 22.680 1.00 88.94 91 ILE A CA 1
ATOM 677 C C . ILE A 1 91 ? 2.279 -2.902 21.555 1.00 88.94 91 ILE A C 1
ATOM 679 O O . ILE A 1 91 ? 2.233 -3.369 20.422 1.00 88.94 91 ILE A O 1
ATOM 683 N N . THR A 1 92 ? 1.885 -1.659 21.834 1.00 86.50 92 THR A N 1
ATOM 684 C CA . THR A 1 92 ? 1.400 -0.720 20.815 1.00 86.50 92 THR A CA 1
ATOM 685 C C . THR A 1 92 ? 2.481 -0.402 19.782 1.00 86.50 92 THR A C 1
ATOM 687 O O . THR A 1 92 ? 2.197 -0.435 18.591 1.00 86.50 92 THR A O 1
ATOM 690 N N . GLU A 1 93 ? 3.732 -0.188 20.204 1.00 88.50 93 GLU A N 1
ATOM 691 C CA . GLU A 1 93 ? 4.876 -0.033 19.287 1.00 88.50 93 GLU A CA 1
ATOM 692 C C . GLU A 1 93 ? 5.053 -1.266 18.387 1.00 88.50 93 GLU A C 1
ATOM 694 O O . GLU A 1 93 ? 5.203 -1.145 17.173 1.00 88.50 93 GLU A O 1
ATOM 699 N N . THR A 1 94 ? 4.964 -2.466 18.969 1.00 88.81 94 THR A N 1
ATOM 700 C CA . THR A 1 94 ? 5.062 -3.729 18.216 1.00 88.81 94 THR A CA 1
ATOM 701 C C . THR A 1 94 ? 3.908 -3.883 17.220 1.00 88.81 94 THR A C 1
ATOM 703 O O . THR A 1 94 ? 4.103 -4.363 16.106 1.00 88.81 94 THR A O 1
ATOM 706 N N . PHE A 1 95 ? 2.699 -3.472 17.604 1.00 84.06 95 PHE A N 1
ATOM 707 C CA . PHE A 1 95 ? 1.531 -3.484 16.729 1.00 84.06 95 PHE A CA 1
ATOM 708 C C . PHE A 1 95 ? 1.664 -2.479 15.575 1.00 84.06 95 PHE A C 1
ATOM 710 O O . PHE A 1 95 ? 1.323 -2.809 14.439 1.00 84.06 95 PHE A O 1
ATOM 717 N N . SER A 1 96 ? 2.213 -1.291 15.838 1.00 86.56 96 SER A N 1
ATOM 718 C CA . SER A 1 96 ? 2.529 -0.301 14.802 1.00 86.56 96 SER A CA 1
ATOM 719 C C . SER A 1 96 ? 3.518 -0.866 13.780 1.00 86.56 96 SER A C 1
ATOM 721 O O . SER A 1 96 ? 3.232 -0.862 12.586 1.00 86.56 96 SER A O 1
ATOM 723 N N . ASP A 1 97 ? 4.628 -1.456 14.236 1.00 86.94 97 ASP A N 1
ATOM 724 C CA . ASP A 1 97 ? 5.612 -2.103 13.353 1.00 86.94 97 ASP A CA 1
ATOM 725 C C . ASP A 1 97 ? 4.984 -3.251 12.540 1.00 86.94 97 ASP A C 1
ATOM 727 O O . ASP A 1 97 ? 5.222 -3.388 11.340 1.00 86.94 97 ASP A O 1
ATOM 731 N N . ALA A 1 98 ? 4.113 -4.053 13.158 1.00 84.12 98 ALA A N 1
ATOM 732 C CA . ALA A 1 98 ? 3.386 -5.106 12.453 1.00 84.12 98 ALA A CA 1
ATOM 733 C C . ALA A 1 98 ? 2.431 -4.547 11.376 1.00 84.12 98 ALA A C 1
ATOM 735 O O . ALA A 1 98 ? 2.282 -5.162 10.319 1.00 84.12 98 ALA A O 1
ATOM 736 N N . THR A 1 99 ? 1.825 -3.381 11.620 1.00 84.50 99 THR A N 1
ATOM 737 C CA . THR A 1 99 ? 0.941 -2.680 10.673 1.00 84.50 99 THR A CA 1
ATOM 738 C C . THR A 1 99 ? 1.727 -2.158 9.470 1.00 84.50 99 THR A C 1
ATOM 740 O O . THR A 1 99 ? 1.352 -2.427 8.329 1.00 84.50 99 THR A O 1
ATOM 743 N N . GLU A 1 100 ? 2.864 -1.496 9.706 1.00 88.12 100 GLU A N 1
ATOM 744 C CA . GLU A 1 100 ? 3.781 -1.042 8.648 1.00 88.12 100 GLU A CA 1
ATOM 745 C C . GLU A 1 100 ? 4.231 -2.212 7.762 1.00 88.12 100 GLU A C 1
ATOM 747 O O . GLU A 1 100 ? 4.140 -2.159 6.534 1.00 88.12 100 GLU A O 1
ATOM 752 N N . ARG A 1 101 ? 4.660 -3.319 8.383 1.00 86.44 101 ARG A N 1
ATOM 753 C CA . ARG A 1 101 ? 5.072 -4.535 7.666 1.00 86.44 101 ARG A CA 1
ATOM 754 C C . ARG A 1 101 ? 3.950 -5.127 6.825 1.00 86.44 101 ARG A C 1
ATOM 756 O O . ARG A 1 101 ? 4.218 -5.605 5.725 1.00 86.44 101 ARG A O 1
ATOM 763 N N . TYR A 1 102 ? 2.719 -5.115 7.330 1.00 83.94 102 TYR A N 1
ATOM 764 C CA . TYR A 1 102 ? 1.564 -5.620 6.595 1.00 83.94 102 TYR A CA 1
ATOM 765 C C . TYR A 1 102 ? 1.289 -4.784 5.338 1.00 83.94 102 TYR A C 1
ATOM 767 O O . TYR A 1 102 ? 1.110 -5.348 4.259 1.00 83.94 102 TYR A O 1
ATOM 775 N N . ILE A 1 103 ? 1.330 -3.453 5.446 1.00 86.00 103 ILE A N 1
ATOM 776 C CA . ILE A 1 103 ? 1.148 -2.543 4.304 1.00 86.00 103 ILE A CA 1
ATOM 777 C C . ILE A 1 103 ? 2.243 -2.761 3.254 1.00 86.00 103 ILE A C 1
ATOM 779 O O . ILE A 1 103 ? 1.950 -2.888 2.067 1.00 86.00 103 ILE A O 1
ATOM 783 N N . ILE A 1 104 ? 3.503 -2.881 3.673 1.00 89.62 104 ILE A N 1
ATOM 784 C CA . ILE A 1 104 ? 4.616 -3.124 2.744 1.00 89.62 104 ILE A CA 1
ATOM 785 C C . ILE A 1 104 ? 4.496 -4.490 2.078 1.00 89.62 104 ILE A C 1
ATOM 787 O O . ILE A 1 104 ? 4.720 -4.602 0.876 1.00 89.62 104 ILE A O 1
ATOM 791 N N . ALA A 1 105 ? 4.114 -5.525 2.827 1.00 84.62 105 ALA A N 1
ATOM 792 C CA . ALA A 1 105 ? 3.874 -6.847 2.262 1.00 84.62 105 ALA A CA 1
ATOM 793 C C . ALA A 1 105 ? 2.737 -6.819 1.233 1.00 84.62 105 ALA A C 1
ATOM 795 O O . ALA A 1 105 ? 2.847 -7.451 0.183 1.00 84.62 105 ALA A O 1
ATOM 796 N N . TYR A 1 106 ? 1.684 -6.039 1.493 1.00 83.56 106 TYR A N 1
ATOM 797 C CA . TYR A 1 106 ? 0.626 -5.799 0.520 1.00 83.56 106 TYR A CA 1
ATOM 798 C C . TYR A 1 106 ? 1.177 -5.133 -0.748 1.00 83.56 106 TYR A C 1
ATOM 800 O O . TYR A 1 106 ? 0.981 -5.673 -1.833 1.00 83.56 106 TYR A O 1
ATOM 808 N N . ILE A 1 107 ? 1.935 -4.036 -0.634 1.00 87.38 107 ILE A N 1
ATOM 809 C CA . ILE A 1 107 ? 2.557 -3.355 -1.785 1.00 87.38 107 ILE A CA 1
ATOM 810 C C . ILE A 1 107 ? 3.467 -4.315 -2.566 1.00 87.38 107 ILE A C 1
ATOM 812 O O . ILE A 1 107 ? 3.380 -4.397 -3.789 1.00 87.38 107 ILE A O 1
ATOM 816 N N . ALA A 1 108 ? 4.297 -5.091 -1.867 1.00 87.31 108 ALA A N 1
ATOM 817 C CA . ALA A 1 108 ? 5.172 -6.092 -2.469 1.00 87.31 108 ALA A CA 1
ATOM 818 C C . ALA A 1 108 ? 4.394 -7.177 -3.223 1.00 87.31 108 ALA A C 1
ATOM 820 O O . ALA A 1 108 ? 4.836 -7.618 -4.281 1.00 87.31 108 ALA A O 1
ATOM 821 N N . SER A 1 109 ? 3.219 -7.569 -2.721 1.00 83.25 109 SER A N 1
ATOM 822 C CA . SER A 1 109 ? 2.352 -8.555 -3.376 1.00 83.25 109 SER A CA 1
ATOM 823 C C . SER A 1 109 ? 1.740 -8.066 -4.693 1.00 83.25 109 SER A C 1
ATOM 825 O O . SER A 1 109 ? 1.321 -8.889 -5.505 1.00 83.25 109 SER A O 1
ATOM 827 N N . LEU A 1 110 ? 1.709 -6.748 -4.930 1.00 82.19 110 LEU A N 1
ATOM 828 C CA . LEU A 1 110 ? 1.255 -6.178 -6.202 1.00 82.19 110 LEU A CA 1
ATOM 829 C C . LEU A 1 110 ? 2.290 -6.371 -7.318 1.00 82.19 110 LEU A C 1
ATOM 831 O O . LEU A 1 110 ? 1.942 -6.290 -8.497 1.00 82.19 110 LEU A O 1
ATOM 835 N N . ALA A 1 111 ? 3.555 -6.608 -6.964 1.00 83.06 111 ALA A N 1
ATOM 836 C CA . ALA A 1 111 ? 4.612 -6.884 -7.923 1.00 83.06 111 ALA A CA 1
ATOM 837 C C . ALA A 1 111 ? 4.650 -8.376 -8.283 1.00 83.06 111 ALA A C 1
ATOM 839 O O . ALA A 1 111 ? 4.471 -9.254 -7.439 1.00 83.06 111 ALA A O 1
ATOM 840 N N . GLY A 1 112 ? 4.936 -8.675 -9.552 1.00 77.88 112 GLY A N 1
ATOM 841 C CA . GLY A 1 112 ? 5.130 -10.054 -9.992 1.00 77.88 112 GLY A CA 1
ATOM 842 C C . GLY A 1 112 ? 6.356 -10.695 -9.320 1.00 77.88 112 GLY A C 1
ATOM 843 O O . GLY A 1 112 ? 7.385 -10.024 -9.169 1.00 77.88 112 GLY A O 1
ATOM 844 N N . PRO A 1 113 ? 6.298 -11.986 -8.948 1.00 76.69 113 PRO A N 1
ATOM 845 C CA . PRO A 1 113 ? 7.434 -12.675 -8.350 1.00 76.69 113 PRO A CA 1
ATOM 846 C C . PRO A 1 113 ? 8.611 -12.758 -9.333 1.00 76.69 113 PRO A C 1
ATOM 848 O O . PRO A 1 113 ? 8.429 -12.993 -10.526 1.00 76.69 113 PRO A O 1
ATOM 851 N N . GLY A 1 114 ? 9.830 -12.556 -8.834 1.00 77.75 114 GLY A N 1
ATOM 852 C CA . GLY A 1 114 ? 11.072 -12.584 -9.610 1.00 77.75 114 GLY A CA 1
ATOM 853 C C . GLY A 1 114 ? 11.307 -11.359 -10.502 1.00 77.75 114 GLY A C 1
ATOM 854 O O . GLY A 1 114 ? 12.332 -11.296 -11.184 1.00 77.75 114 GLY A O 1
ATOM 855 N N . THR A 1 115 ? 10.397 -10.381 -10.504 1.00 87.69 115 THR A N 1
ATOM 856 C CA . THR A 1 115 ? 10.530 -9.168 -11.324 1.00 87.69 115 THR A CA 1
ATOM 857 C C . THR A 1 115 ? 11.585 -8.214 -10.769 1.00 87.69 115 THR A C 1
ATOM 859 O O . THR A 1 115 ? 11.922 -8.233 -9.583 1.00 87.69 115 THR A O 1
ATOM 862 N N . LEU A 1 116 ? 12.103 -7.328 -11.625 1.00 89.00 116 LEU A N 1
ATOM 863 C CA . LEU A 1 116 ? 12.997 -6.261 -11.178 1.00 89.00 116 LEU A CA 1
ATOM 864 C C . LEU A 1 116 ? 12.306 -5.318 -10.192 1.00 89.00 116 LEU A C 1
ATOM 866 O O . LEU A 1 116 ? 12.916 -4.926 -9.205 1.00 89.00 116 LEU A O 1
ATOM 870 N N . VAL A 1 117 ? 11.021 -5.034 -10.408 1.00 91.12 117 VAL A N 1
ATOM 871 C CA . VAL A 1 117 ? 10.192 -4.257 -9.479 1.00 91.12 117 VAL A CA 1
ATOM 872 C C . VAL A 1 117 ? 10.229 -4.868 -8.080 1.00 91.12 117 VAL A C 1
ATOM 874 O O . VAL A 1 117 ? 10.435 -4.146 -7.112 1.00 91.12 117 VAL A O 1
ATOM 877 N N . GLN A 1 118 ? 10.129 -6.194 -7.948 1.00 89.19 118 GLN A N 1
ATOM 878 C CA . GLN A 1 118 ? 10.250 -6.849 -6.644 1.00 89.19 118 GLN A CA 1
ATOM 879 C C . GLN A 1 118 ? 11.642 -6.651 -6.017 1.00 89.19 118 GLN A C 1
ATOM 881 O O . GLN A 1 118 ? 11.748 -6.427 -4.809 1.00 89.19 118 GLN A O 1
ATOM 886 N N . LYS A 1 119 ? 12.716 -6.684 -6.817 1.00 91.00 119 LYS A N 1
ATOM 887 C CA . LYS A 1 119 ? 14.078 -6.401 -6.329 1.00 91.00 119 LYS A CA 1
ATOM 888 C C . LYS A 1 119 ? 14.218 -4.950 -5.866 1.00 91.00 119 LYS A C 1
ATOM 890 O O . LYS A 1 119 ? 14.803 -4.710 -4.815 1.00 91.00 119 LYS A O 1
ATOM 895 N N . MET A 1 120 ? 13.638 -4.006 -6.606 1.00 93.62 120 MET A N 1
ATOM 896 C CA . MET A 1 120 ? 13.608 -2.589 -6.238 1.00 93.62 120 MET A CA 1
ATOM 897 C C . MET A 1 120 ? 12.791 -2.360 -4.960 1.00 93.62 120 MET A C 1
ATOM 899 O O . MET A 1 120 ? 13.270 -1.696 -4.049 1.00 93.62 120 MET A O 1
ATOM 903 N N . LEU A 1 121 ? 11.610 -2.973 -4.826 1.00 92.94 121 LEU A N 1
ATOM 904 C CA . LEU A 1 121 ? 10.818 -2.927 -3.588 1.00 92.94 121 LEU A CA 1
ATOM 905 C C . LEU A 1 121 ? 11.602 -3.481 -2.395 1.00 92.94 121 LEU A C 1
ATOM 907 O O . LEU A 1 121 ? 11.574 -2.890 -1.321 1.00 92.94 121 LEU A O 1
ATOM 911 N N . SER A 1 122 ? 12.348 -4.571 -2.599 1.00 92.31 122 SER A N 1
ATOM 912 C CA . SER A 1 122 ? 13.204 -5.149 -1.556 1.00 92.31 122 SER A CA 1
ATOM 913 C C . SER A 1 122 ? 14.311 -4.177 -1.135 1.00 92.31 122 SER A C 1
ATOM 915 O O . SER A 1 122 ? 14.521 -3.978 0.062 1.00 92.31 122 SER A O 1
ATOM 917 N N . HIS A 1 123 ? 14.970 -3.526 -2.101 1.00 93.56 123 HIS A N 1
ATOM 918 C CA . HIS A 1 123 ? 15.986 -2.493 -1.854 1.00 93.56 123 HIS A CA 1
ATOM 919 C C . HIS A 1 123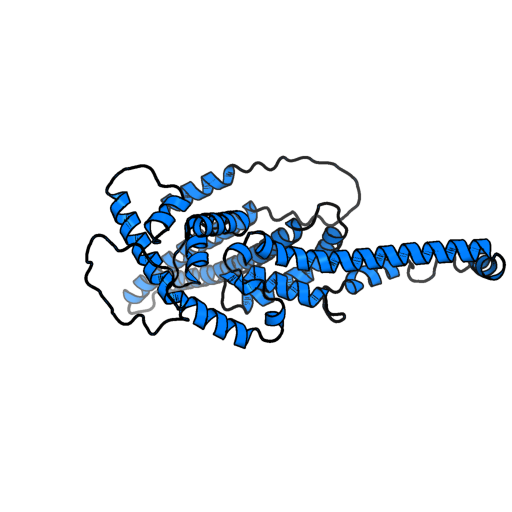 ? 15.427 -1.306 -1.063 1.00 93.56 123 HIS A C 1
ATOM 921 O O . HIS A 1 123 ? 16.041 -0.853 -0.103 1.00 93.56 123 HIS A O 1
ATOM 927 N N . PHE A 1 124 ? 14.224 -0.846 -1.408 1.00 95.31 124 PHE A N 1
ATOM 928 C CA . PHE A 1 124 ? 13.594 0.320 -0.791 1.00 95.31 124 PHE A CA 1
ATOM 929 C C . PHE A 1 124 ? 12.766 0.016 0.468 1.00 95.31 124 PHE A C 1
ATOM 931 O O . PHE A 1 124 ? 12.050 0.895 0.944 1.00 95.31 124 PHE A O 1
ATOM 938 N N . THR A 1 125 ? 12.855 -1.189 1.042 1.00 93.94 125 THR A N 1
ATOM 939 C CA . THR A 1 125 ? 11.999 -1.616 2.168 1.00 93.94 125 THR A CA 1
ATOM 940 C C . THR A 1 125 ? 12.009 -0.630 3.341 1.00 93.94 125 THR A C 1
ATOM 942 O O . THR A 1 125 ? 10.951 -0.295 3.869 1.00 93.94 125 THR A O 1
ATOM 945 N N . GLU A 1 126 ? 13.178 -0.131 3.749 1.00 93.25 126 GLU A N 1
ATOM 946 C CA . GLU A 1 126 ? 13.276 0.807 4.878 1.00 93.25 126 GLU A CA 1
ATOM 947 C C . GLU A 1 126 ? 12.727 2.198 4.536 1.00 93.25 126 GLU A C 1
ATOM 949 O O . GLU A 1 126 ? 12.048 2.815 5.357 1.00 93.25 126 GLU A O 1
ATOM 954 N N . THR A 1 127 ? 12.925 2.665 3.301 1.00 95.88 127 THR A N 1
ATOM 955 C CA . THR A 1 127 ? 12.313 3.907 2.809 1.00 95.88 127 THR A CA 1
ATOM 956 C C . THR A 1 127 ? 10.789 3.794 2.794 1.00 95.88 127 THR A C 1
ATOM 958 O O . THR A 1 127 ? 10.095 4.696 3.260 1.00 95.88 127 THR A O 1
ATOM 961 N N . LEU A 1 128 ? 10.258 2.656 2.332 1.00 94.69 128 LEU A N 1
ATOM 962 C CA . LEU A 1 128 ? 8.824 2.367 2.344 1.00 94.69 128 LEU A CA 1
ATOM 963 C C . LEU A 1 128 ? 8.265 2.327 3.773 1.00 94.69 128 LEU A C 1
ATOM 965 O O . LEU A 1 128 ? 7.185 2.869 4.007 1.00 94.69 128 LEU A O 1
ATOM 969 N N . LYS A 1 129 ? 9.000 1.755 4.740 1.00 93.44 129 LYS A N 1
ATOM 970 C CA . LYS A 1 129 ? 8.631 1.806 6.169 1.00 93.44 129 LYS A CA 1
ATOM 971 C C . LYS A 1 129 ? 8.565 3.231 6.679 1.00 93.44 129 LYS A C 1
ATOM 973 O O . LYS A 1 129 ? 7.577 3.578 7.314 1.00 93.44 129 LYS A O 1
ATOM 978 N N . SER A 1 130 ? 9.575 4.049 6.386 1.00 94.88 130 SER A N 1
ATOM 979 C CA . SER A 1 130 ? 9.597 5.450 6.815 1.00 94.88 130 SER A CA 1
ATOM 980 C C . SER A 1 130 ? 8.383 6.208 6.284 1.00 94.88 130 SER A C 1
ATOM 982 O O . SER A 1 130 ? 7.656 6.802 7.070 1.00 94.88 130 SER A O 1
ATOM 984 N N . ILE A 1 131 ? 8.108 6.110 4.978 1.00 94.12 131 ILE A N 1
ATOM 985 C CA . ILE A 1 131 ? 6.949 6.762 4.348 1.00 94.12 131 ILE A CA 1
ATOM 986 C C . ILE A 1 131 ? 5.639 6.281 4.983 1.00 94.12 131 ILE A C 1
ATOM 988 O O . ILE A 1 131 ? 4.792 7.090 5.352 1.00 94.12 131 ILE A O 1
ATOM 992 N N . THR A 1 132 ? 5.479 4.965 5.141 1.00 93.62 132 THR A N 1
ATOM 993 C CA . THR A 1 132 ? 4.267 4.368 5.724 1.00 93.62 132 THR A CA 1
ATOM 994 C C . THR A 1 132 ? 4.063 4.830 7.166 1.00 93.62 132 THR A C 1
ATOM 996 O O . THR A 1 132 ? 2.959 5.215 7.543 1.00 93.62 132 THR A O 1
ATOM 999 N N . ARG A 1 133 ? 5.130 4.838 7.971 1.00 93.81 133 ARG A N 1
ATOM 1000 C CA . ARG A 1 133 ? 5.112 5.302 9.360 1.00 93.81 133 ARG A CA 1
ATOM 1001 C C . ARG A 1 133 ? 4.738 6.773 9.460 1.00 93.81 133 ARG A C 1
ATOM 1003 O O . ARG A 1 133 ? 3.914 7.134 10.297 1.00 93.81 133 ARG A O 1
ATOM 1010 N N . ASP A 1 134 ? 5.328 7.612 8.615 1.00 93.25 134 ASP A N 1
ATOM 1011 C CA . ASP A 1 134 ? 5.025 9.039 8.587 1.00 93.25 134 ASP A CA 1
ATOM 1012 C C . ASP A 1 134 ? 3.547 9.267 8.264 1.00 93.25 134 ASP A C 1
ATOM 1014 O O . ASP A 1 134 ? 2.901 10.091 8.904 1.00 93.25 134 ASP A O 1
ATOM 1018 N N . ILE A 1 135 ? 2.974 8.496 7.343 1.00 91.00 135 ILE A N 1
ATOM 1019 C CA . ILE A 1 135 ? 1.555 8.606 6.991 1.00 91.00 135 ILE A CA 1
ATOM 1020 C C . ILE A 1 135 ? 0.662 8.117 8.130 1.00 91.00 135 ILE A C 1
ATOM 1022 O O . ILE A 1 135 ? -0.239 8.847 8.524 1.00 91.00 135 ILE A O 1
ATOM 1026 N N . ILE A 1 136 ? 0.942 6.950 8.722 1.00 87.81 136 ILE A N 1
ATOM 1027 C CA . ILE A 1 136 ? 0.183 6.426 9.873 1.00 87.81 136 ILE A CA 1
ATOM 1028 C C . ILE A 1 136 ? 0.146 7.440 11.026 1.00 87.81 136 ILE A C 1
ATOM 1030 O O . ILE A 1 136 ? -0.884 7.603 11.671 1.00 87.81 136 ILE A O 1
ATOM 1034 N N . ASN A 1 137 ? 1.256 8.134 11.286 1.00 88.62 137 ASN A N 1
ATOM 1035 C CA . ASN A 1 137 ? 1.349 9.075 12.402 1.00 88.62 137 ASN A CA 1
ATOM 1036 C C . ASN A 1 137 ? 0.711 10.444 12.124 1.00 88.62 137 ASN A C 1
ATOM 1038 O O . ASN A 1 137 ? 0.387 11.156 13.074 1.00 88.62 137 ASN A O 1
ATOM 1042 N N . ASN A 1 138 ? 0.587 10.843 10.855 1.00 85.44 138 ASN A N 1
ATOM 1043 C CA . ASN A 1 138 ? 0.142 12.188 10.475 1.00 85.44 138 ASN A CA 1
ATOM 1044 C C . ASN A 1 138 ? -1.237 12.223 9.812 1.00 85.44 138 ASN A C 1
ATOM 1046 O O . ASN A 1 138 ? -1.825 13.301 9.699 1.00 85.44 138 ASN A O 1
ATOM 1050 N N . THR A 1 139 ? -1.752 11.087 9.346 1.00 79.88 139 THR A N 1
ATOM 1051 C CA . THR A 1 139 ? -3.070 11.042 8.724 1.00 79.88 139 THR A CA 1
ATOM 1052 C C . THR A 1 139 ? -4.167 11.221 9.773 1.0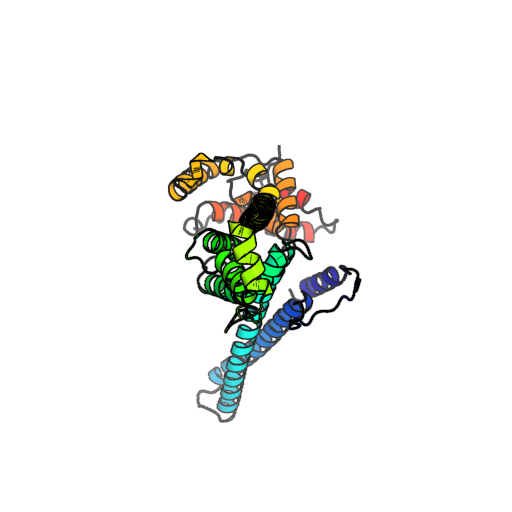0 79.88 139 THR A C 1
ATOM 1054 O O . THR A 1 139 ? -4.055 10.783 10.917 1.00 79.88 139 THR A O 1
ATOM 1057 N N . SER A 1 140 ? -5.225 11.927 9.385 1.00 65.94 140 SER A N 1
ATOM 1058 C CA . SER A 1 140 ? -6.419 12.119 10.223 1.00 65.94 140 SER A CA 1
ATOM 1059 C C . SER A 1 140 ? -7.551 11.160 9.856 1.00 65.94 140 SER A C 1
ATOM 1061 O O . SER A 1 140 ? -8.549 11.093 10.571 1.00 65.94 140 SER A O 1
ATOM 1063 N N . ASP A 1 141 ? -7.396 10.438 8.742 1.00 69.50 141 ASP A N 1
ATOM 1064 C CA . ASP A 1 141 ? -8.382 9.516 8.196 1.00 69.50 141 ASP A CA 1
ATOM 1065 C C . ASP A 1 141 ? -7.751 8.133 7.994 1.00 69.50 141 ASP A C 1
ATOM 1067 O O . ASP A 1 141 ? -7.138 7.835 6.964 1.00 69.50 141 ASP A O 1
ATOM 1071 N N . ASP A 1 142 ? -7.953 7.268 8.988 1.00 66.88 142 ASP A N 1
ATOM 1072 C CA . ASP A 1 142 ? -7.434 5.898 9.020 1.00 66.88 142 ASP A CA 1
ATOM 1073 C C . ASP A 1 142 ? -7.871 5.055 7.804 1.00 66.88 142 ASP A C 1
ATOM 1075 O O . ASP A 1 142 ? -7.234 4.050 7.479 1.00 66.88 142 ASP A O 1
ATOM 1079 N N . SER A 1 143 ? -8.936 5.454 7.094 1.00 58.59 143 SER A N 1
ATOM 1080 C CA . SER A 1 143 ? -9.425 4.740 5.910 1.00 58.59 143 SER A CA 1
ATOM 1081 C C . SER A 1 143 ? -8.590 4.990 4.645 1.00 58.59 143 SER A C 1
ATOM 1083 O O . SER A 1 143 ? -8.634 4.180 3.715 1.00 58.59 143 SER A O 1
ATOM 1085 N N . ASN A 1 144 ? -7.766 6.047 4.620 1.00 72.69 144 ASN A N 1
ATOM 1086 C CA . ASN A 1 144 ? -6.974 6.440 3.450 1.00 72.69 144 ASN A CA 1
ATOM 1087 C C . ASN A 1 144 ? -5.486 6.076 3.538 1.00 72.69 144 ASN A C 1
ATOM 1089 O O . ASN A 1 144 ? -4.773 6.268 2.555 1.00 72.69 144 ASN A O 1
ATOM 1093 N N . VAL A 1 145 ? -5.017 5.491 4.646 1.00 81.94 145 VAL A N 1
ATOM 1094 C CA . VAL A 1 145 ? -3.588 5.200 4.902 1.00 81.94 145 VAL A CA 1
ATOM 1095 C C . VAL A 1 145 ? -2.907 4.499 3.725 1.00 81.94 145 VAL A C 1
ATOM 1097 O O . VAL A 1 145 ? -1.843 4.923 3.275 1.00 81.94 145 VAL A O 1
ATOM 1100 N N . LEU A 1 146 ? -3.515 3.437 3.184 1.00 81.50 146 LEU A N 1
ATOM 1101 C CA . LEU A 1 146 ? -2.941 2.689 2.061 1.00 81.50 146 LEU A CA 1
ATOM 1102 C C . LEU A 1 146 ? -2.857 3.543 0.792 1.00 81.50 146 LEU A C 1
ATOM 1104 O O . LEU A 1 146 ? -1.851 3.513 0.086 1.00 81.50 146 LEU A O 1
ATOM 1108 N N . ARG A 1 147 ? -3.914 4.303 0.500 1.00 82.88 147 ARG A N 1
ATOM 1109 C CA . ARG A 1 147 ? -3.972 5.175 -0.672 1.00 82.88 147 ARG A CA 1
ATOM 1110 C C . ARG A 1 147 ? -2.929 6.285 -0.568 1.00 82.88 147 ARG A C 1
ATOM 1112 O O . ARG A 1 147 ? -2.153 6.452 -1.501 1.00 82.88 147 ARG A O 1
ATOM 1119 N N . GLU A 1 148 ? -2.884 6.991 0.557 1.00 84.25 148 GLU A N 1
ATOM 1120 C CA . GLU A 1 148 ? -1.895 8.041 0.822 1.00 84.25 148 GLU A CA 1
ATOM 1121 C C . GLU A 1 148 ? -0.472 7.481 0.745 1.00 84.25 148 GLU A C 1
ATOM 1123 O O . GLU A 1 148 ? 0.413 8.116 0.173 1.00 84.25 148 GLU A O 1
ATOM 1128 N N . THR A 1 149 ? -0.261 6.252 1.230 1.00 90.25 149 THR A N 1
ATOM 1129 C CA . THR A 1 149 ? 1.029 5.560 1.108 1.00 90.25 149 THR A CA 1
ATOM 1130 C C . THR A 1 149 ? 1.406 5.340 -0.351 1.00 90.25 149 THR A C 1
ATOM 1132 O O . THR A 1 149 ? 2.519 5.680 -0.748 1.00 90.25 149 THR A O 1
ATOM 1135 N N . LEU A 1 150 ? 0.491 4.821 -1.172 1.00 88.44 150 LEU A N 1
ATOM 1136 C CA . LEU A 1 150 ? 0.733 4.606 -2.601 1.00 88.44 150 LEU A CA 1
ATOM 1137 C C . LEU A 1 150 ? 0.956 5.922 -3.362 1.00 88.44 150 LEU A C 1
ATOM 1139 O O . LEU A 1 150 ? 1.849 5.987 -4.205 1.00 88.44 150 LEU A O 1
ATOM 1143 N N . GLU A 1 151 ? 0.186 6.970 -3.062 1.00 85.75 151 GLU A N 1
ATOM 1144 C CA . GLU A 1 151 ? 0.322 8.294 -3.686 1.00 85.75 151 GLU A CA 1
ATOM 1145 C C . GLU A 1 151 ? 1.669 8.937 -3.334 1.00 85.75 151 GLU A C 1
ATOM 1147 O O . GLU A 1 151 ? 2.382 9.414 -4.221 1.00 85.75 151 GLU A O 1
ATOM 1152 N N . MET A 1 152 ? 2.063 8.887 -2.058 1.00 92.50 152 MET A N 1
ATOM 1153 C CA . MET A 1 152 ? 3.362 9.384 -1.610 1.00 92.50 152 MET A CA 1
ATOM 1154 C C . MET A 1 152 ? 4.506 8.592 -2.247 1.00 92.50 152 MET A C 1
ATOM 1156 O O . MET A 1 152 ? 5.466 9.187 -2.737 1.00 92.50 152 MET A O 1
ATOM 1160 N N . CYS A 1 153 ? 4.398 7.261 -2.302 1.00 94.19 153 CYS A N 1
ATOM 1161 C CA . CYS A 1 153 ? 5.411 6.423 -2.939 1.00 94.19 153 CYS A CA 1
ATOM 1162 C C . CYS A 1 153 ? 5.539 6.722 -4.439 1.00 94.19 153 CYS A C 1
ATOM 1164 O O . CYS A 1 153 ? 6.653 6.845 -4.943 1.00 94.19 153 CYS A O 1
ATOM 1166 N N . TYR A 1 154 ? 4.418 6.910 -5.141 1.00 92.25 154 TYR A N 1
ATOM 1167 C CA . TYR A 1 154 ? 4.417 7.316 -6.545 1.00 92.25 154 TYR A CA 1
ATOM 1168 C C . TYR A 1 154 ? 5.108 8.670 -6.748 1.00 92.25 154 TYR A C 1
ATOM 1170 O O . TYR A 1 154 ? 5.981 8.786 -7.607 1.00 92.25 154 TYR A O 1
ATOM 1178 N N . GLY A 1 155 ? 4.786 9.675 -5.926 1.00 90.69 155 GLY A N 1
ATOM 1179 C CA . GLY A 1 155 ? 5.445 10.983 -5.982 1.00 90.69 155 GLY A CA 1
ATOM 1180 C C . GLY A 1 155 ? 6.956 10.889 -5.744 1.00 90.69 155 GLY A C 1
ATOM 1181 O O . GLY A 1 155 ? 7.745 11.448 -6.505 1.00 90.69 155 GLY A O 1
ATOM 1182 N N . GLN A 1 156 ? 7.376 10.120 -4.735 1.00 93.50 156 GLN A N 1
ATOM 1183 C CA . GLN A 1 156 ? 8.791 9.871 -4.435 1.00 93.50 156 GLN A CA 1
ATOM 1184 C C . GLN A 1 156 ? 9.507 9.072 -5.534 1.00 93.50 156 GLN A C 1
ATOM 1186 O O . GLN A 1 156 ? 10.715 9.214 -5.691 1.00 93.50 156 GLN A O 1
ATOM 1191 N N . ALA A 1 157 ? 8.800 8.227 -6.282 1.00 93.00 157 ALA A N 1
ATOM 1192 C CA . ALA A 1 157 ? 9.374 7.498 -7.408 1.00 93.00 157 ALA A CA 1
ATOM 1193 C C . ALA A 1 157 ? 9.515 8.380 -8.658 1.00 93.00 157 ALA A C 1
ATOM 1195 O O . ALA A 1 157 ? 10.461 8.202 -9.423 1.00 93.00 157 ALA A O 1
ATOM 1196 N N . LEU A 1 158 ? 8.588 9.322 -8.857 1.00 90.06 158 LEU A N 1
ATOM 1197 C CA . LEU A 1 158 ? 8.514 10.182 -10.038 1.00 90.06 158 LEU A CA 1
ATOM 1198 C C . LEU A 1 158 ? 9.521 11.341 -10.011 1.00 90.06 158 LEU A C 1
ATOM 1200 O O . LEU A 1 158 ? 10.043 11.728 -11.055 1.00 90.06 158 LEU A O 1
ATOM 1204 N N . HIS A 1 159 ? 9.773 11.929 -8.841 1.00 87.69 159 HIS A N 1
ATOM 1205 C CA . HIS A 1 159 ? 10.677 13.072 -8.717 1.00 87.69 159 HIS A CA 1
ATOM 1206 C C . HIS A 1 159 ? 12.138 12.629 -8.597 1.00 87.69 159 HIS A C 1
ATOM 1208 O O . HIS A 1 159 ? 12.458 11.745 -7.810 1.00 87.69 159 HIS A O 1
ATOM 1214 N N . THR A 1 160 ? 13.043 13.303 -9.311 1.00 85.50 160 THR A N 1
ATOM 1215 C CA . THR A 1 160 ? 14.491 13.013 -9.298 1.00 85.50 160 THR A CA 1
ATOM 1216 C C . THR A 1 160 ? 15.140 13.185 -7.924 1.00 85.50 160 THR A C 1
ATOM 1218 O O . THR A 1 160 ? 16.133 12.533 -7.626 1.00 85.50 160 THR A O 1
ATOM 1221 N N . SER A 1 161 ? 14.572 14.037 -7.067 1.00 89.38 161 SER A N 1
ATOM 1222 C CA . SER A 1 161 ? 14.984 14.212 -5.669 1.00 89.38 161 SER A CA 1
ATOM 1223 C C . SER A 1 161 ? 14.291 13.253 -4.696 1.00 89.38 161 SER A C 1
ATOM 1225 O O . SER A 1 161 ? 14.516 13.331 -3.488 1.00 89.38 161 SER A O 1
ATOM 1227 N N . GLY A 1 162 ? 13.401 12.395 -5.192 1.00 92.12 162 GLY A N 1
ATOM 1228 C CA . GLY A 1 162 ? 12.624 11.486 -4.374 1.00 92.12 162 GLY A CA 1
ATOM 1229 C C . GLY A 1 162 ? 13.452 10.303 -3.880 1.00 92.12 162 GLY A C 1
ATOM 1230 O O . GLY A 1 162 ? 14.319 9.765 -4.568 1.00 92.12 162 GLY A O 1
ATOM 1231 N N . SER A 1 163 ? 13.167 9.868 -2.659 1.00 94.38 163 SER A N 1
ATOM 1232 C CA . SER A 1 163 ? 13.876 8.763 -2.002 1.00 94.38 163 SER A CA 1
ATOM 1233 C C . SER A 1 163 ? 13.643 7.405 -2.679 1.00 94.38 163 SER A C 1
ATOM 1235 O O . SER A 1 163 ? 14.500 6.525 -2.603 1.00 94.38 163 SER A O 1
ATOM 1237 N N . LEU A 1 164 ? 12.527 7.256 -3.400 1.00 95.00 164 LEU A N 1
ATOM 1238 C CA . LEU A 1 164 ? 12.187 6.074 -4.199 1.00 95.00 164 LEU A CA 1
ATOM 1239 C C . LEU A 1 164 ? 12.536 6.235 -5.685 1.00 95.00 164 LEU A C 1
ATOM 1241 O O . LEU A 1 164 ? 12.118 5.411 -6.504 1.00 95.00 164 LEU A O 1
ATOM 1245 N N . HIS A 1 165 ? 13.266 7.289 -6.059 1.00 95.19 165 HIS A N 1
ATOM 1246 C CA . HIS A 1 165 ? 13.678 7.488 -7.439 1.00 95.19 165 HIS A CA 1
ATOM 1247 C C . HIS A 1 165 ? 14.538 6.312 -7.916 1.00 95.19 165 HIS A C 1
ATOM 1249 O O . HIS A 1 165 ? 15.382 5.794 -7.181 1.00 95.19 165 HIS A O 1
ATOM 1255 N N . SER A 1 166 ? 14.337 5.892 -9.166 1.00 92.81 166 SER A N 1
ATOM 1256 C CA . SER A 1 166 ? 15.013 4.713 -9.725 1.00 92.81 166 SER A CA 1
ATOM 1257 C C . SER A 1 166 ? 16.546 4.825 -9.716 1.00 92.81 166 SER A C 1
ATOM 1259 O O . SER A 1 166 ? 17.230 3.815 -9.561 1.00 92.81 166 SER A O 1
ATOM 1261 N N . ASP A 1 167 ? 17.098 6.040 -9.789 1.00 92.88 167 ASP A N 1
ATOM 1262 C CA . ASP A 1 167 ? 18.547 6.272 -9.679 1.00 92.88 167 ASP A CA 1
ATOM 1263 C C . ASP A 1 167 ? 19.139 5.785 -8.358 1.00 92.88 167 ASP A C 1
ATOM 1265 O O . ASP A 1 167 ? 20.244 5.250 -8.354 1.00 92.88 167 ASP A O 1
ATOM 1269 N N . ASN A 1 168 ? 18.383 5.863 -7.260 1.00 93.25 168 ASN A N 1
ATOM 1270 C CA . ASN A 1 168 ? 18.830 5.389 -5.947 1.00 93.25 168 ASN A CA 1
ATOM 1271 C C . ASN A 1 168 ? 18.977 3.855 -5.892 1.00 93.25 168 ASN A C 1
ATOM 1273 O O . ASN A 1 168 ? 19.458 3.310 -4.898 1.00 93.25 168 ASN A O 1
ATOM 1277 N N . TYR A 1 169 ? 18.540 3.153 -6.942 1.00 92.62 169 TYR A N 1
ATOM 1278 C CA . TYR A 1 169 ? 18.780 1.731 -7.162 1.00 92.62 169 TYR A CA 1
ATOM 1279 C C . TYR A 1 169 ? 19.848 1.499 -8.239 1.00 92.62 169 TYR A C 1
ATOM 1281 O O . TYR A 1 169 ? 20.799 0.756 -8.008 1.00 92.62 169 TYR A O 1
ATOM 1289 N N . PHE A 1 170 ? 19.711 2.133 -9.409 1.00 89.81 170 PHE A N 1
ATOM 1290 C CA . PHE A 1 170 ? 20.579 1.854 -10.558 1.00 89.81 170 PHE A CA 1
ATOM 1291 C C . PHE A 1 170 ? 21.983 2.450 -10.441 1.00 89.81 170 PHE A C 1
ATOM 1293 O O . PHE A 1 170 ? 22.925 1.783 -10.857 1.00 89.81 170 PHE A O 1
ATOM 1300 N N . ILE A 1 171 ? 22.153 3.649 -9.867 1.00 88.75 171 ILE A N 1
ATOM 1301 C CA . ILE A 1 171 ? 23.481 4.275 -9.746 1.00 88.75 171 ILE A CA 1
ATOM 1302 C C . ILE A 1 171 ? 24.391 3.434 -8.841 1.00 88.75 171 ILE A C 1
ATOM 1304 O O . ILE A 1 171 ? 25.423 2.985 -9.335 1.00 88.75 171 ILE A O 1
ATOM 1308 N N . PRO A 1 172 ? 24.008 3.091 -7.590 1.00 87.75 172 PRO A N 1
ATOM 1309 C CA . PRO A 1 172 ? 24.861 2.254 -6.745 1.00 87.75 172 PRO A CA 1
ATOM 1310 C C . PRO A 1 172 ? 25.096 0.860 -7.336 1.00 87.75 172 PRO A C 1
ATOM 1312 O O . PRO A 1 172 ? 26.168 0.285 -7.173 1.00 87.75 172 PRO A O 1
ATOM 1315 N N . LEU A 1 173 ? 24.100 0.301 -8.036 1.00 84.81 173 LEU A N 1
ATOM 1316 C CA . LEU A 1 173 ? 24.233 -0.993 -8.705 1.00 84.81 173 LEU A CA 1
ATOM 1317 C C . LEU A 1 173 ? 25.234 -0.942 -9.868 1.00 84.81 173 LEU A C 1
ATOM 1319 O O . LEU A 1 173 ? 25.951 -1.916 -10.088 1.00 84.81 173 LEU A O 1
ATOM 1323 N N . GLY A 1 174 ? 25.263 0.164 -10.614 1.00 81.00 174 GLY A N 1
ATOM 1324 C CA . GLY A 1 174 ? 26.238 0.421 -11.669 1.00 81.00 174 GLY A CA 1
ATOM 1325 C C . GLY A 1 174 ? 27.635 0.642 -11.098 1.00 81.00 174 GLY A C 1
ATOM 1326 O O . GLY A 1 174 ? 28.568 -0.032 -11.517 1.00 81.00 174 GLY A O 1
ATOM 1327 N N . GLU A 1 175 ? 27.764 1.500 -10.085 1.00 81.75 175 GLU A N 1
ATOM 1328 C CA . GLU A 1 175 ? 29.031 1.768 -9.389 1.00 81.75 175 GLU A CA 1
ATOM 1329 C C . GLU A 1 175 ? 29.639 0.500 -8.779 1.00 81.75 175 GLU A C 1
ATOM 1331 O O . GLU A 1 175 ? 30.842 0.286 -8.875 1.00 81.75 175 GLU A O 1
ATOM 1336 N N . ALA A 1 176 ? 28.817 -0.391 -8.216 1.00 78.00 176 ALA A N 1
ATOM 1337 C CA . ALA A 1 176 ? 29.286 -1.659 -7.660 1.00 78.00 176 ALA A CA 1
ATOM 1338 C C . ALA A 1 176 ? 29.887 -2.613 -8.709 1.00 78.00 176 ALA A C 1
ATOM 1340 O O . ALA A 1 176 ? 30.644 -3.507 -8.341 1.00 78.00 176 ALA A O 1
ATOM 1341 N N . ARG A 1 177 ? 29.558 -2.451 -10.000 1.00 71.00 177 ARG A N 1
ATOM 1342 C CA . ARG A 1 177 ? 30.192 -3.220 -11.088 1.00 71.00 177 ARG A CA 1
ATOM 1343 C C . ARG A 1 177 ? 31.573 -2.692 -11.458 1.00 71.00 177 ARG A C 1
ATOM 1345 O O . ARG A 1 177 ? 32.316 -3.416 -12.101 1.00 71.00 177 ARG A O 1
ATOM 1352 N N . LEU A 1 178 ? 31.890 -1.458 -11.077 1.00 68.00 178 LEU A N 1
ATOM 1353 C CA . LEU A 1 178 ? 33.131 -0.767 -11.420 1.00 68.00 178 LEU A CA 1
ATOM 1354 C C . LEU A 1 178 ? 34.212 -0.945 -10.331 1.00 68.00 178 LEU A C 1
ATOM 1356 O O . LEU A 1 178 ? 34.997 -0.026 -10.147 1.00 68.00 178 LEU A O 1
ATOM 1360 N N . GLU A 1 179 ? 34.172 -2.052 -9.566 1.00 55.59 179 GLU A N 1
ATOM 1361 C CA . GLU A 1 179 ? 35.025 -2.416 -8.408 1.00 55.59 179 GLU A CA 1
ATOM 1362 C C . GLU A 1 179 ? 35.994 -1.319 -7.895 1.00 55.59 179 GLU A C 1
ATOM 1364 O O . GLU A 1 179 ? 37.018 -1.000 -8.490 1.00 55.59 179 GLU A O 1
ATOM 1369 N N . TRP A 1 180 ? 35.700 -0.749 -6.719 1.00 46.03 180 TRP A N 1
ATOM 1370 C CA . TRP A 1 180 ? 36.604 0.187 -6.036 1.00 46.03 180 TRP A CA 1
ATOM 1371 C C . TRP A 1 180 ? 37.655 -0.556 -5.188 1.00 46.03 180 TRP A C 1
ATOM 1373 O O . TRP A 1 180 ? 37.271 -1.466 -4.447 1.00 46.03 180 TRP A O 1
ATOM 1383 N N . PRO A 1 181 ? 38.925 -0.103 -5.121 1.00 51.22 181 PRO A N 1
ATOM 1384 C CA . PRO A 1 181 ? 39.596 0.897 -5.950 1.00 51.22 181 PRO A CA 1
ATOM 1385 C C . PRO A 1 181 ? 40.420 0.205 -7.049 1.00 51.22 181 PRO A C 1
ATOM 1387 O O . PRO A 1 181 ? 41.236 -0.650 -6.717 1.00 51.22 181 PRO A O 1
ATOM 1390 N N . TYR A 1 182 ? 40.298 0.671 -8.293 1.00 51.00 182 TYR A N 1
ATOM 1391 C CA . TYR A 1 182 ? 40.936 0.156 -9.517 1.00 51.00 182 TYR A CA 1
ATOM 1392 C C . TYR A 1 182 ? 40.187 -1.003 -10.172 1.00 51.00 182 TYR A C 1
ATOM 1394 O O . TYR A 1 182 ? 40.029 -2.062 -9.571 1.00 51.00 182 TYR A O 1
ATOM 1402 N N . ASP A 1 183 ? 39.819 -0.793 -11.443 1.00 56.59 183 ASP A N 1
ATOM 1403 C CA . ASP A 1 183 ? 39.549 -1.884 -12.376 1.00 56.59 183 ASP A CA 1
ATOM 1404 C C . ASP A 1 183 ? 40.764 -2.827 -12.298 1.00 56.59 183 ASP A C 1
ATOM 1406 O O . ASP A 1 183 ? 41.887 -2.377 -12.563 1.00 56.59 183 ASP A O 1
ATOM 1410 N N . PRO A 1 184 ? 40.630 -4.074 -11.815 1.00 55.00 184 PRO A N 1
ATOM 1411 C CA . PRO A 1 184 ? 41.780 -4.940 -11.539 1.00 55.00 184 PRO A CA 1
ATOM 1412 C C . PRO A 1 184 ? 42.642 -5.215 -12.777 1.00 55.00 184 PRO A C 1
ATOM 1414 O O . PRO A 1 184 ? 43.778 -5.679 -12.662 1.00 55.00 184 PRO A O 1
ATOM 1417 N N . ASP A 1 185 ? 42.089 -4.944 -13.955 1.00 60.44 185 ASP A N 1
ATOM 1418 C CA . ASP A 1 185 ? 42.675 -5.120 -15.268 1.00 60.44 185 ASP A CA 1
ATOM 1419 C C . ASP A 1 185 ? 43.105 -3.796 -15.935 1.00 60.44 185 ASP A C 1
ATOM 1421 O O . ASP A 1 185 ? 43.626 -3.853 -17.044 1.00 60.44 185 ASP A O 1
ATOM 1425 N N . PHE A 1 186 ? 42.999 -2.628 -15.283 1.00 57.62 186 PHE A N 1
ATOM 1426 C CA . PHE A 1 186 ? 43.445 -1.337 -15.848 1.00 57.62 186 PHE A CA 1
ATOM 1427 C C . PHE A 1 186 ? 44.943 -1.335 -16.225 1.00 57.62 186 PHE A C 1
ATOM 1429 O O . PHE A 1 186 ? 45.359 -0.627 -17.142 1.00 57.62 186 PHE A O 1
ATOM 1436 N N . GLU A 1 187 ? 45.760 -2.148 -15.545 1.00 55.28 187 GLU A N 1
ATOM 1437 C CA . GLU A 1 187 ? 47.178 -2.361 -15.880 1.00 55.28 187 GLU A CA 1
ATOM 1438 C C . GLU A 1 187 ? 47.416 -3.573 -16.805 1.00 55.28 187 GLU A C 1
ATOM 1440 O O . GLU A 1 187 ? 48.562 -3.884 -17.138 1.00 55.28 187 GLU A O 1
ATOM 1445 N N . SER A 1 188 ? 46.365 -4.287 -17.213 1.00 59.97 188 SER A N 1
ATOM 1446 C CA . SER A 1 188 ? 46.470 -5.434 -18.117 1.00 59.97 188 SER A CA 1
ATOM 1447 C C . SER A 1 188 ? 46.585 -4.985 -19.577 1.00 59.97 188 SER A C 1
ATOM 1449 O O . SER A 1 188 ? 46.012 -3.974 -19.988 1.00 59.97 188 SER A O 1
ATOM 1451 N N . GLU A 1 189 ? 47.308 -5.759 -20.392 1.00 61.00 189 GLU A N 1
ATOM 1452 C CA . GLU A 1 189 ? 47.332 -5.549 -21.848 1.00 61.00 189 GLU A CA 1
ATOM 1453 C C . GLU A 1 189 ? 45.920 -5.613 -22.455 1.00 61.00 189 GLU A C 1
ATOM 1455 O O . GLU A 1 189 ? 45.652 -4.888 -23.409 1.00 61.00 189 GLU A O 1
ATOM 1460 N N . ASP A 1 190 ? 45.007 -6.388 -21.859 1.00 59.66 190 ASP A N 1
ATOM 1461 C CA . ASP A 1 190 ? 43.628 -6.565 -22.326 1.00 59.66 190 ASP A CA 1
ATOM 1462 C C . ASP A 1 190 ? 42.808 -5.255 -22.259 1.00 59.66 190 ASP A C 1
ATOM 1464 O O . ASP A 1 190 ? 41.998 -4.983 -23.151 1.00 59.66 190 ASP A O 1
ATOM 1468 N N . TYR A 1 191 ? 43.053 -4.395 -21.261 1.00 59.25 191 TYR A N 1
ATOM 1469 C CA . TYR A 1 191 ? 42.407 -3.078 -21.137 1.00 59.25 191 TYR A CA 1
ATOM 1470 C C . TYR A 1 191 ? 42.890 -2.104 -22.223 1.00 59.25 191 TYR A C 1
ATOM 1472 O O . TYR A 1 191 ? 42.095 -1.460 -22.912 1.00 59.25 191 TYR A O 1
ATOM 1480 N N . TYR A 1 192 ? 44.205 -2.036 -22.444 1.00 62.00 192 TYR A N 1
ATOM 1481 C CA . TYR A 1 192 ? 44.773 -1.218 -23.519 1.00 62.00 192 TYR A CA 1
ATOM 1482 C C . TYR A 1 192 ? 44.462 -1.787 -24.911 1.00 62.00 192 TYR A C 1
ATOM 1484 O O . TYR A 1 192 ? 44.419 -1.030 -25.882 1.00 62.00 192 TYR A O 1
ATOM 1492 N N . GLU A 1 193 ? 44.216 -3.095 -25.032 1.00 67.00 193 GLU A N 1
ATOM 1493 C CA . GLU A 1 193 ? 43.696 -3.711 -26.252 1.00 67.00 193 GLU A CA 1
ATOM 1494 C C . GLU A 1 193 ? 42.250 -3.267 -26.517 1.00 67.00 193 GLU A C 1
ATOM 1496 O O . GLU A 1 193 ? 41.927 -2.949 -27.659 1.00 67.00 193 GLU A O 1
ATOM 1501 N N . HIS A 1 194 ? 41.392 -3.172 -25.494 1.00 75.69 194 HIS A N 1
ATOM 1502 C CA . HIS A 1 194 ? 40.027 -2.652 -25.639 1.00 75.69 194 HIS A CA 1
ATOM 1503 C C . HIS A 1 194 ? 40.010 -1.210 -26.168 1.00 75.69 194 HIS A C 1
ATOM 1505 O O . HIS A 1 194 ? 39.400 -0.956 -27.207 1.00 75.69 194 HIS A O 1
ATOM 1511 N N . GLU A 1 195 ? 40.726 -0.296 -25.507 1.00 73.56 195 GLU A N 1
ATOM 1512 C CA . GLU A 1 195 ? 40.810 1.121 -25.897 1.00 73.56 195 GLU A CA 1
ATOM 1513 C C . GLU A 1 195 ? 41.417 1.290 -27.301 1.00 73.56 195 GLU A C 1
ATOM 1515 O O . GLU A 1 195 ? 40.841 1.959 -28.158 1.00 73.56 195 GLU A O 1
ATOM 1520 N N . ASN A 1 196 ? 42.520 0.592 -27.608 1.00 76.50 196 ASN A N 1
ATOM 1521 C CA . ASN A 1 196 ? 43.102 0.629 -28.955 1.00 76.50 196 ASN A CA 1
ATOM 1522 C C . ASN A 1 196 ? 42.152 0.060 -30.019 1.00 76.50 196 ASN A C 1
ATOM 1524 O O . ASN A 1 196 ? 42.135 0.537 -31.152 1.00 76.50 196 ASN A O 1
ATOM 1528 N N . ARG A 1 197 ? 41.360 -0.969 -29.694 1.00 74.88 197 ARG A N 1
ATOM 1529 C CA . ARG A 1 197 ? 40.387 -1.543 -30.633 1.00 74.88 197 ARG A CA 1
ATOM 1530 C C . ARG A 1 197 ? 39.190 -0.633 -30.864 1.00 74.88 197 ARG A C 1
ATOM 1532 O O . ARG A 1 197 ? 38.646 -0.674 -31.961 1.00 74.88 197 ARG A O 1
ATOM 1539 N N . LEU A 1 198 ? 38.795 0.183 -29.887 1.00 81.75 198 LEU A N 1
ATOM 1540 C CA . LEU A 1 198 ? 37.780 1.218 -30.098 1.00 81.75 198 LEU A CA 1
ATOM 1541 C C . LEU A 1 198 ? 38.253 2.286 -31.099 1.00 81.75 198 LEU A C 1
ATOM 1543 O O . LEU A 1 198 ? 37.443 2.753 -31.895 1.00 81.75 198 LEU A O 1
ATOM 1547 N N . ASP A 1 199 ? 39.548 2.617 -31.105 1.00 80.50 199 ASP A N 1
ATOM 1548 C CA . ASP A 1 199 ? 40.121 3.633 -32.001 1.00 80.50 199 ASP A CA 1
ATOM 1549 C C . ASP A 1 199 ? 40.520 3.102 -33.392 1.00 80.50 199 ASP A C 1
ATOM 1551 O O . ASP A 1 199 ? 40.536 3.858 -34.365 1.00 80.50 199 ASP A O 1
ATOM 1555 N N . ILE A 1 200 ? 40.888 1.819 -33.500 1.00 82.25 200 ILE A N 1
ATOM 1556 C CA . ILE A 1 200 ? 41.474 1.241 -34.725 1.00 82.25 200 ILE A CA 1
ATOM 1557 C C . ILE A 1 200 ? 40.482 0.353 -35.493 1.00 82.25 200 ILE A C 1
ATOM 1559 O O . ILE A 1 200 ? 40.572 0.258 -36.720 1.00 82.25 200 ILE A O 1
ATOM 1563 N N . ASP A 1 201 ? 39.556 -0.324 -34.806 1.00 86.56 201 ASP A N 1
ATOM 1564 C CA . ASP A 1 201 ? 38.620 -1.278 -35.411 1.00 86.56 201 ASP A CA 1
ATOM 1565 C C . ASP A 1 201 ? 37.186 -0.730 -35.394 1.00 86.56 201 ASP A C 1
ATOM 1567 O O . ASP A 1 201 ? 36.429 -0.914 -34.438 1.00 86.56 201 ASP A O 1
ATOM 1571 N N . ASP A 1 202 ? 36.790 -0.113 -36.511 1.00 88.81 202 ASP A N 1
ATOM 1572 C CA . ASP A 1 202 ? 35.443 0.434 -36.719 1.00 88.81 202 ASP A CA 1
ATOM 1573 C C . ASP A 1 202 ? 34.330 -0.594 -36.438 1.00 88.81 202 ASP A C 1
ATOM 1575 O O . ASP A 1 202 ? 33.268 -0.241 -35.920 1.00 88.81 202 ASP A O 1
ATOM 1579 N N . ASN A 1 203 ? 34.548 -1.881 -36.748 1.00 82.88 203 ASN A N 1
ATOM 1580 C CA . ASN A 1 203 ? 33.541 -2.918 -36.509 1.00 82.88 203 ASN A CA 1
ATOM 1581 C C . ASN A 1 203 ? 33.419 -3.243 -35.017 1.00 82.88 203 ASN A C 1
ATOM 1583 O O . ASN A 1 203 ? 32.318 -3.516 -34.531 1.00 82.88 203 ASN A O 1
ATOM 1587 N N . TYR A 1 204 ? 34.538 -3.227 -34.292 1.00 80.50 204 TYR A N 1
ATOM 1588 C CA . TYR A 1 204 ? 34.549 -3.412 -32.846 1.00 80.50 204 TYR A CA 1
ATOM 1589 C C . TYR A 1 204 ? 33.894 -2.231 -32.125 1.00 80.50 204 TYR A C 1
ATOM 1591 O O . TYR A 1 204 ? 33.014 -2.447 -31.288 1.00 80.50 204 TYR A O 1
ATOM 1599 N N . ALA A 1 205 ? 34.252 -0.999 -32.499 1.00 81.62 205 ALA A N 1
ATOM 1600 C CA . ALA A 1 205 ? 33.657 0.222 -31.964 1.00 81.62 205 ALA A CA 1
ATOM 1601 C C . ALA A 1 205 ? 32.138 0.268 -32.195 1.00 81.62 205 ALA A C 1
ATOM 1603 O O . ALA A 1 205 ? 31.368 0.554 -31.274 1.00 81.62 205 ALA A O 1
ATOM 1604 N N . GLU A 1 206 ? 31.683 -0.098 -33.397 1.00 87.56 206 GLU A N 1
ATOM 1605 C CA . GLU A 1 206 ? 30.259 -0.203 -33.719 1.00 87.56 206 GLU A CA 1
ATOM 1606 C C . GLU A 1 206 ? 29.555 -1.269 -32.864 1.00 87.56 206 GLU A C 1
ATOM 1608 O O . GLU A 1 206 ? 28.500 -1.007 -32.282 1.00 87.56 206 GLU A O 1
ATOM 1613 N N . ALA A 1 207 ? 30.135 -2.467 -32.735 1.00 78.81 207 ALA A N 1
ATOM 1614 C CA . ALA A 1 207 ? 29.560 -3.544 -31.931 1.00 78.81 207 ALA A CA 1
ATOM 1615 C C . ALA A 1 207 ? 29.472 -3.179 -30.439 1.00 78.81 207 ALA A C 1
ATOM 1617 O O . ALA A 1 207 ? 28.467 -3.485 -29.786 1.00 78.81 207 ALA A O 1
ATOM 1618 N N . PHE A 1 208 ? 30.493 -2.499 -29.910 1.00 78.62 208 PHE A N 1
ATOM 1619 C CA . PHE A 1 208 ? 30.513 -1.992 -28.543 1.00 78.62 208 PHE A CA 1
ATOM 1620 C C . PHE A 1 208 ? 29.451 -0.908 -28.335 1.00 78.62 208 PHE A C 1
ATOM 1622 O O . PHE A 1 208 ? 28.633 -1.031 -27.421 1.00 78.62 208 PHE A O 1
ATOM 1629 N N . ARG A 1 209 ? 29.356 0.082 -29.236 1.00 83.88 209 ARG A N 1
ATOM 1630 C CA . ARG A 1 209 ? 28.318 1.125 -29.178 1.00 83.88 209 ARG A CA 1
ATOM 1631 C C . ARG A 1 209 ? 26.915 0.524 -29.188 1.00 83.88 209 ARG A C 1
ATOM 1633 O O . ARG A 1 209 ? 26.094 0.859 -28.338 1.00 83.88 209 ARG A O 1
ATOM 1640 N N . VAL A 1 210 ? 26.653 -0.426 -30.089 1.00 88.38 210 VAL A N 1
ATOM 1641 C CA . VAL A 1 210 ? 25.368 -1.138 -30.162 1.00 88.38 210 VAL A CA 1
ATOM 1642 C C . VAL A 1 210 ? 25.067 -1.890 -28.862 1.00 88.38 210 VAL A C 1
ATOM 1644 O O . VAL A 1 210 ? 23.910 -1.940 -28.436 1.00 88.38 210 VAL A O 1
ATOM 1647 N N . ARG A 1 211 ? 26.074 -2.483 -28.209 1.00 81.81 211 ARG A N 1
ATOM 1648 C CA . ARG A 1 211 ? 25.902 -3.133 -26.904 1.00 81.81 211 ARG A CA 1
ATOM 1649 C C . ARG A 1 211 ? 25.543 -2.116 -25.817 1.00 81.81 211 ARG A C 1
ATOM 1651 O O . ARG A 1 211 ? 24.548 -2.333 -25.127 1.00 81.81 211 ARG A O 1
ATOM 1658 N N . CYS A 1 212 ? 26.284 -1.015 -25.708 1.00 79.31 212 CYS A N 1
ATOM 1659 C CA . CYS A 1 212 ? 26.007 0.054 -24.745 1.00 79.31 212 CYS A CA 1
ATOM 1660 C C . CYS A 1 212 ? 24.606 0.648 -24.941 1.00 79.31 212 CYS A C 1
ATOM 1662 O O . CYS A 1 212 ? 23.857 0.800 -23.979 1.00 79.31 212 CYS A O 1
ATOM 1664 N N . GLU A 1 213 ? 24.195 0.905 -26.186 1.00 85.88 213 GLU A N 1
ATOM 1665 C CA . GLU A 1 213 ? 22.847 1.391 -26.496 1.00 85.88 213 GLU A CA 1
ATOM 1666 C C . GLU A 1 213 ? 21.755 0.395 -26.082 1.00 85.88 213 GLU A C 1
ATOM 1668 O O . GLU A 1 213 ? 20.694 0.797 -25.603 1.00 85.88 213 GLU A O 1
ATOM 1673 N N . ARG A 1 214 ? 21.982 -0.913 -26.265 1.00 86.44 214 ARG A N 1
ATOM 1674 C CA . ARG A 1 214 ? 21.032 -1.954 -25.834 1.00 86.44 214 ARG A CA 1
ATOM 1675 C C . ARG A 1 214 ? 20.914 -2.018 -24.316 1.00 86.44 214 ARG A C 1
ATOM 1677 O O . ARG A 1 214 ? 19.802 -2.169 -23.814 1.00 86.44 214 ARG A O 1
ATOM 1684 N N . GLU A 1 215 ? 22.033 -1.929 -23.604 1.00 81.06 215 GLU A N 1
ATOM 1685 C CA . GLU A 1 215 ? 22.052 -1.912 -22.139 1.00 81.06 215 GLU A CA 1
ATOM 1686 C C . GLU A 1 215 ? 21.347 -0.654 -21.607 1.00 81.06 215 GLU A C 1
ATOM 1688 O O . GLU A 1 215 ? 20.423 -0.779 -20.805 1.00 81.06 215 GLU A O 1
ATOM 1693 N N . SER A 1 216 ? 21.653 0.521 -22.163 1.00 80.38 216 SER A N 1
ATOM 1694 C CA . SER A 1 216 ? 20.997 1.789 -21.817 1.00 80.38 216 SER A CA 1
ATOM 1695 C C . SER A 1 216 ? 19.480 1.759 -22.058 1.00 80.38 216 SER A C 1
ATOM 1697 O O . SER A 1 216 ? 18.707 2.083 -21.158 1.00 80.38 216 SER A O 1
ATOM 1699 N N . LYS A 1 217 ? 19.021 1.270 -23.221 1.00 88.88 217 LYS A N 1
ATOM 1700 C CA . LYS A 1 217 ? 17.580 1.119 -23.514 1.00 88.88 217 LYS A CA 1
ATOM 1701 C C . LYS A 1 217 ? 16.883 0.159 -22.554 1.00 88.88 217 LYS A C 1
ATOM 1703 O O . LYS A 1 217 ? 15.725 0.369 -22.201 1.00 88.88 217 LYS A O 1
ATOM 1708 N N . LYS A 1 218 ? 17.565 -0.914 -22.146 1.00 86.62 218 LYS A N 1
ATOM 1709 C CA . LYS A 1 218 ? 17.022 -1.874 -21.181 1.00 86.62 218 LYS A CA 1
ATOM 1710 C C . LYS A 1 218 ? 16.863 -1.231 -19.805 1.00 86.62 218 LYS A C 1
ATOM 1712 O O . LYS A 1 218 ? 15.837 -1.442 -19.169 1.00 86.62 218 LYS A O 1
ATOM 1717 N N . GLU A 1 219 ? 17.840 -0.448 -19.361 1.00 84.50 219 GLU A N 1
ATOM 1718 C CA . GLU A 1 219 ? 17.739 0.303 -18.108 1.00 84.50 219 GLU A CA 1
ATOM 1719 C C . GLU A 1 219 ? 16.623 1.348 -18.161 1.00 84.50 219 GLU A C 1
ATOM 1721 O O . GLU A 1 219 ? 15.838 1.448 -17.224 1.00 84.50 219 GLU A O 1
ATOM 1726 N N . GLU A 1 220 ? 16.480 2.076 -19.268 1.00 87.25 220 GLU A N 1
ATOM 1727 C CA . GLU A 1 220 ? 15.388 3.037 -19.454 1.00 87.25 220 GLU A CA 1
ATOM 1728 C C . GLU A 1 220 ? 14.010 2.363 -19.370 1.00 87.25 220 GLU A C 1
ATOM 1730 O O . GLU A 1 220 ? 13.156 2.791 -18.593 1.00 87.25 220 GLU A O 1
ATOM 1735 N N . GLN A 1 221 ? 13.819 1.232 -20.056 1.00 88.62 221 GLN A N 1
ATOM 1736 C CA . GLN A 1 221 ? 12.589 0.436 -19.946 1.00 88.62 221 GLN A CA 1
ATOM 1737 C C . GLN A 1 221 ? 12.313 -0.015 -18.510 1.00 88.62 221 GLN A C 1
ATOM 1739 O O . GLN A 1 221 ? 11.176 0.034 -18.043 1.00 88.62 221 GLN A O 1
ATOM 1744 N N . GLN A 1 222 ? 13.349 -0.432 -17.787 1.00 88.31 222 GLN A N 1
ATOM 1745 C CA . GLN A 1 222 ? 13.232 -0.851 -16.394 1.00 88.31 222 GLN A CA 1
ATOM 1746 C C . GLN A 1 222 ? 12.857 0.310 -15.462 1.00 88.31 222 GLN A C 1
ATOM 1748 O O . GLN A 1 222 ? 12.072 0.136 -14.527 1.00 88.31 222 GLN A O 1
ATOM 1753 N N . ARG A 1 223 ? 13.370 1.513 -15.730 1.00 88.69 223 ARG A N 1
ATOM 1754 C CA . ARG A 1 223 ? 12.989 2.738 -15.014 1.00 88.69 223 ARG A CA 1
ATOM 1755 C C . ARG A 1 223 ? 11.533 3.100 -15.282 1.00 88.69 223 ARG A C 1
ATOM 1757 O O . ARG A 1 223 ? 10.808 3.439 -14.349 1.00 88.69 223 ARG A O 1
ATOM 1764 N N . GLU A 1 224 ? 11.066 2.955 -16.518 1.00 88.56 224 GLU A N 1
ATOM 1765 C CA . GLU A 1 224 ? 9.648 3.127 -16.836 1.00 88.56 224 GLU A CA 1
ATOM 1766 C C . GLU A 1 224 ? 8.762 2.076 -16.160 1.00 88.56 224 GLU A C 1
ATOM 1768 O O . GLU A 1 224 ? 7.677 2.407 -15.687 1.00 88.56 224 GLU A O 1
ATOM 1773 N N . GLU A 1 225 ? 9.196 0.813 -16.094 1.00 89.19 225 GLU A N 1
ATOM 1774 C CA . GLU A 1 225 ? 8.479 -0.253 -15.383 1.00 89.19 225 GLU A CA 1
ATOM 1775 C C . GLU A 1 225 ? 8.290 0.074 -13.901 1.00 89.19 225 GLU A C 1
ATOM 1777 O O . GLU A 1 225 ? 7.217 -0.191 -13.356 1.00 89.19 225 GLU A O 1
ATOM 1782 N N . TRP A 1 226 ? 9.282 0.705 -13.270 1.00 93.25 226 TRP A N 1
ATOM 1783 C CA . TRP A 1 226 ? 9.182 1.174 -11.891 1.00 93.25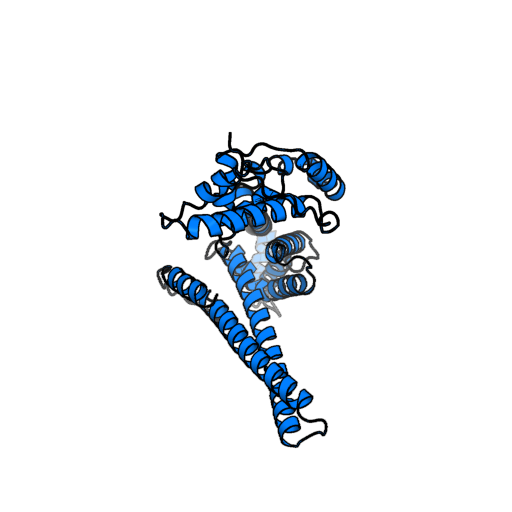 226 TRP A CA 1
ATOM 1784 C C . TRP A 1 226 ? 8.080 2.223 -11.708 1.00 93.25 226 TRP A C 1
ATOM 1786 O O . TRP A 1 226 ? 7.229 2.082 -10.830 1.00 93.25 226 TRP A O 1
ATOM 1796 N N . ILE A 1 227 ? 8.030 3.241 -12.571 1.00 91.56 227 ILE A N 1
ATOM 1797 C CA . ILE A 1 227 ? 6.971 4.264 -12.528 1.00 91.56 227 ILE A CA 1
ATOM 1798 C C . ILE A 1 227 ? 5.605 3.652 -12.856 1.00 91.56 227 ILE A C 1
ATOM 1800 O O . ILE A 1 227 ? 4.603 3.933 -12.194 1.00 91.56 227 ILE A O 1
ATOM 1804 N N . ARG A 1 228 ? 5.565 2.768 -13.857 1.00 86.81 228 ARG A N 1
ATOM 1805 C CA . ARG A 1 228 ? 4.355 2.068 -14.292 1.00 86.81 228 ARG A CA 1
ATOM 1806 C C . ARG A 1 228 ? 3.787 1.188 -13.186 1.00 86.81 228 ARG A C 1
ATOM 1808 O O . ARG A 1 228 ? 2.570 1.153 -13.044 1.00 86.81 228 ARG A O 1
ATOM 1815 N N . PHE A 1 229 ? 4.628 0.524 -12.396 1.00 90.81 229 PHE A N 1
ATOM 1816 C CA . PHE A 1 229 ? 4.196 -0.260 -11.239 1.00 90.81 229 PHE A CA 1
ATOM 1817 C C . PHE A 1 229 ? 3.392 0.595 -10.258 1.00 90.81 229 PHE A C 1
ATOM 1819 O O . PHE A 1 229 ? 2.271 0.231 -9.912 1.00 90.81 229 PHE A O 1
ATOM 1826 N N . TRP A 1 230 ? 3.914 1.755 -9.858 1.00 89.25 230 TRP A N 1
ATOM 1827 C CA . TRP A 1 230 ? 3.222 2.641 -8.922 1.00 89.25 230 TRP A CA 1
ATOM 1828 C C . TRP A 1 230 ? 1.930 3.210 -9.511 1.00 89.25 230 TRP A C 1
ATOM 1830 O O . TRP A 1 230 ? 0.892 3.208 -8.847 1.00 89.25 230 TRP A O 1
ATOM 1840 N N . ALA A 1 231 ? 1.956 3.610 -10.785 1.00 83.81 231 ALA A N 1
ATOM 1841 C CA . ALA A 1 231 ? 0.753 4.027 -11.496 1.00 83.81 231 ALA A CA 1
ATOM 1842 C C . ALA A 1 231 ? -0.295 2.900 -11.542 1.00 83.81 231 ALA A C 1
ATOM 1844 O O . ALA A 1 231 ? -1.479 3.151 -11.330 1.00 83.81 231 ALA A O 1
ATOM 1845 N N . GLN A 1 232 ? 0.118 1.649 -11.764 1.00 81.12 232 GLN A N 1
ATOM 1846 C CA . GLN A 1 232 ? -0.763 0.480 -11.760 1.00 81.12 232 GLN A CA 1
ATOM 1847 C C . GLN A 1 232 ? -1.284 0.139 -10.365 1.00 81.12 232 GLN A C 1
ATOM 1849 O O . GLN A 1 232 ? -2.463 -0.168 -10.240 1.00 81.12 232 GLN A O 1
ATOM 1854 N N . ALA A 1 233 ? -0.460 0.228 -9.321 1.00 80.38 233 ALA A N 1
ATOM 1855 C CA . ALA A 1 233 ? -0.880 0.020 -7.938 1.00 80.38 233 ALA A CA 1
ATOM 1856 C C . ALA A 1 233 ? -1.978 1.019 -7.535 1.00 80.38 233 ALA A C 1
ATOM 1858 O O . ALA A 1 233 ? -2.975 0.631 -6.929 1.00 80.38 233 ALA A O 1
ATOM 1859 N N . LEU A 1 234 ? -1.851 2.278 -7.970 1.00 77.12 234 LEU A N 1
ATOM 1860 C CA . LEU A 1 234 ? -2.905 3.290 -7.855 1.00 77.12 234 LEU A CA 1
ATOM 1861 C C . LEU A 1 234 ? -4.114 2.974 -8.757 1.00 77.12 234 LEU A C 1
ATOM 1863 O O . LEU A 1 234 ? -5.262 3.149 -8.356 1.00 77.12 234 LEU A O 1
ATOM 1867 N N . THR A 1 235 ? -3.875 2.452 -9.963 1.00 69.12 235 THR A N 1
ATOM 1868 C CA . THR A 1 235 ? -4.919 2.113 -10.947 1.00 69.12 235 THR A CA 1
ATOM 1869 C C . THR A 1 235 ? -5.709 0.852 -10.588 1.00 69.12 235 THR A C 1
ATOM 1871 O O . THR A 1 235 ? -6.844 0.729 -11.027 1.00 69.12 235 THR A O 1
ATOM 1874 N N . GLN A 1 236 ? -5.203 -0.070 -9.766 1.00 62.50 236 GLN A N 1
ATOM 1875 C CA . GLN A 1 236 ? -5.981 -1.233 -9.312 1.00 62.50 236 GLN A CA 1
ATOM 1876 C C . GLN A 1 236 ? -7.236 -0.816 -8.520 1.00 62.50 236 GLN A C 1
ATOM 1878 O O . GLN A 1 236 ? -8.253 -1.503 -8.588 1.00 62.50 236 GLN A O 1
ATOM 1883 N N . LEU A 1 237 ? -7.222 0.356 -7.871 1.00 57.12 237 LEU A N 1
ATOM 1884 C CA . LEU A 1 237 ? -8.416 0.975 -7.277 1.00 57.12 237 LEU A CA 1
ATOM 1885 C C . LEU A 1 237 ? -9.406 1.479 -8.344 1.00 57.12 237 LEU A C 1
ATOM 1887 O O . LEU A 1 237 ? -10.618 1.373 -8.171 1.00 57.12 237 LEU A O 1
ATOM 1891 N N . ILE A 1 238 ? -8.897 1.983 -9.471 1.00 58.03 238 ILE A N 1
ATOM 1892 C CA . ILE A 1 238 ? -9.692 2.429 -10.625 1.00 58.03 238 ILE A CA 1
ATOM 1893 C C . ILE A 1 238 ? -10.305 1.225 -11.363 1.00 58.03 238 ILE A C 1
ATOM 1895 O O . ILE A 1 238 ? -11.500 1.222 -11.654 1.00 58.03 238 ILE A O 1
ATOM 1899 N N . GLN A 1 239 ? -9.505 0.183 -11.612 1.00 53.47 239 GLN A N 1
ATOM 1900 C CA . GLN A 1 239 ? -9.884 -1.058 -12.304 1.00 53.47 239 GLN A CA 1
ATOM 1901 C C . GLN A 1 239 ? -10.864 -1.924 -11.518 1.00 53.47 239 GLN A C 1
ATOM 1903 O O . GLN A 1 239 ? -11.585 -2.717 -12.117 1.00 53.47 239 GLN A O 1
ATOM 1908 N N . ALA A 1 240 ? -10.935 -1.760 -10.199 1.00 57.50 240 ALA A N 1
ATOM 1909 C CA . ALA A 1 240 ? -11.974 -2.392 -9.399 1.00 57.50 240 ALA A CA 1
ATOM 1910 C C . ALA A 1 240 ? -13.386 -1.863 -9.705 1.00 57.50 240 ALA A C 1
ATOM 1912 O O . ALA A 1 240 ? -14.352 -2.442 -9.220 1.00 57.50 240 ALA A O 1
ATOM 1913 N N . GLY A 1 241 ? -13.515 -0.809 -10.522 1.00 59.53 241 GLY A N 1
ATOM 1914 C CA . GLY A 1 241 ? -14.794 -0.263 -10.977 1.00 59.53 241 GLY A CA 1
ATOM 1915 C C . GLY A 1 241 ? -15.112 1.115 -10.403 1.00 59.53 241 GLY A C 1
ATOM 1916 O O . GLY A 1 241 ? -16.263 1.544 -10.452 1.00 59.53 241 GLY A O 1
ATOM 1917 N N . LEU A 1 242 ? -14.119 1.844 -9.874 1.00 68.94 242 LEU A N 1
ATOM 1918 C CA . LEU A 1 242 ? -14.349 3.171 -9.295 1.00 68.94 242 LEU A CA 1
ATOM 1919 C C . LEU A 1 242 ? -14.948 4.140 -10.321 1.00 68.94 242 LEU A C 1
ATOM 1921 O O . LEU A 1 242 ? -15.887 4.858 -9.998 1.00 68.94 242 LEU A O 1
ATOM 1925 N N . HIS A 1 243 ? -14.461 4.127 -11.565 1.00 71.50 243 HIS A N 1
ATOM 1926 C CA . HIS A 1 243 ? -15.015 4.960 -12.641 1.00 71.50 243 HIS A CA 1
ATOM 1927 C C . HIS A 1 243 ? -16.351 4.429 -13.178 1.00 71.50 243 HIS A C 1
ATOM 1929 O O . HIS A 1 243 ? -17.127 5.190 -13.745 1.00 71.50 243 HIS A O 1
ATOM 1935 N N . ASP A 1 244 ? -16.654 3.149 -12.969 1.00 72.50 244 ASP A N 1
ATOM 1936 C CA . ASP A 1 244 ? -17.956 2.583 -13.319 1.00 72.50 244 ASP A CA 1
ATOM 1937 C C . ASP A 1 244 ? -19.043 2.980 -12.307 1.00 72.50 244 ASP A C 1
ATOM 1939 O O . ASP A 1 244 ? -20.217 3.082 -12.666 1.00 72.50 244 ASP A O 1
ATOM 1943 N N . LEU A 1 245 ? -18.660 3.199 -11.045 1.00 72.56 245 LEU A N 1
ATOM 1944 C CA . LEU A 1 245 ? -19.535 3.687 -9.974 1.00 72.56 245 LEU A CA 1
ATOM 1945 C C . LEU A 1 245 ? -19.597 5.230 -9.935 1.00 72.56 245 LEU A C 1
ATOM 1947 O O . LEU A 1 245 ? -20.627 5.821 -9.594 1.00 72.56 245 LEU A O 1
ATOM 1951 N N . TYR A 1 246 ? -18.501 5.877 -10.335 1.00 78.56 246 TYR A N 1
ATOM 1952 C CA . TYR A 1 246 ? -18.298 7.325 -10.353 1.00 78.56 246 TYR A CA 1
ATOM 1953 C C . TYR A 1 246 ? -17.639 7.771 -11.668 1.00 78.56 246 TYR A C 1
ATOM 1955 O O . TYR A 1 246 ? -16.450 8.111 -11.686 1.00 78.56 246 TYR A O 1
ATOM 1963 N N . PRO A 1 247 ? -18.386 7.790 -12.788 1.00 76.06 247 PRO A N 1
ATOM 1964 C CA . PRO A 1 247 ? -17.859 8.195 -14.095 1.00 76.06 247 PRO A CA 1
ATOM 1965 C C . PRO A 1 247 ? -17.327 9.631 -14.104 1.00 76.06 247 PRO A C 1
ATOM 1967 O O . PRO A 1 247 ? -16.478 9.981 -14.919 1.00 76.06 247 PRO A O 1
ATOM 1970 N N . GLU A 1 248 ? -17.764 10.463 -13.160 1.00 78.31 248 GLU A N 1
ATOM 1971 C CA . GLU A 1 248 ? -17.283 11.828 -12.985 1.00 78.31 248 GLU A CA 1
ATOM 1972 C C . GLU A 1 248 ? -15.808 11.899 -12.547 1.00 78.31 248 GLU A C 1
ATOM 1974 O O . GLU A 1 248 ? -15.200 12.966 -12.646 1.00 78.31 248 GLU A O 1
ATOM 1979 N N . PHE A 1 249 ? -15.209 10.791 -12.101 1.00 71.19 249 PHE A N 1
ATOM 1980 C CA . PHE A 1 249 ? -13.769 10.694 -11.846 1.00 71.19 249 PHE A CA 1
ATOM 1981 C C . PHE A 1 249 ? -12.932 10.437 -13.106 1.00 71.19 249 PHE A C 1
ATOM 1983 O O . PHE A 1 249 ? -11.727 10.667 -13.080 1.00 71.19 249 PHE A O 1
ATOM 1990 N N . ALA A 1 250 ? -13.547 10.045 -14.226 1.00 68.12 250 ALA A N 1
ATOM 1991 C CA . ALA A 1 250 ? -12.837 9.773 -15.476 1.00 68.12 250 ALA A CA 1
ATOM 1992 C C . ALA A 1 250 ? -12.470 11.039 -16.282 1.00 68.12 250 ALA A C 1
ATOM 1994 O O . ALA A 1 250 ? -11.844 10.923 -17.333 1.00 68.12 250 ALA A O 1
ATOM 1995 N N . ASP A 1 251 ? -12.860 12.235 -15.821 1.00 71.56 251 ASP A N 1
ATOM 1996 C CA . ASP A 1 251 ? -12.613 13.515 -16.497 1.00 71.56 251 ASP A CA 1
ATOM 1997 C C . ASP A 1 251 ? -11.129 13.941 -16.387 1.00 71.56 251 ASP A C 1
ATOM 1999 O O . ASP A 1 251 ? -10.698 14.387 -15.318 1.00 71.56 251 ASP A O 1
ATOM 2003 N N . PRO A 1 252 ? -10.333 13.871 -17.475 1.00 58.78 252 PRO A N 1
ATOM 2004 C CA . PRO A 1 252 ? -8.898 14.157 -17.428 1.00 58.78 252 PRO A CA 1
ATOM 2005 C C . PRO A 1 252 ? -8.595 15.637 -17.157 1.00 58.78 252 PRO A C 1
ATOM 2007 O O . PRO A 1 252 ? -7.533 15.969 -16.631 1.00 58.78 252 PRO A O 1
ATOM 2010 N N . ALA A 1 253 ? -9.528 16.541 -17.485 1.00 59.00 253 ALA A N 1
ATOM 2011 C CA . ALA A 1 253 ? -9.362 17.978 -17.271 1.00 59.00 253 ALA A CA 1
ATOM 2012 C C . ALA A 1 253 ? -9.466 18.366 -15.783 1.00 59.00 253 ALA A C 1
ATOM 2014 O O . ALA A 1 253 ? -9.087 19.473 -15.394 1.00 59.00 253 ALA A O 1
ATOM 2015 N N . ALA A 1 254 ? -9.944 17.451 -14.933 1.00 55.41 254 ALA A N 1
ATOM 2016 C CA . ALA A 1 254 ? -10.144 17.684 -13.509 1.00 55.41 254 ALA A CA 1
ATOM 2017 C C . ALA A 1 254 ? -8.851 17.640 -12.669 1.00 55.41 254 ALA A C 1
ATOM 2019 O O . ALA A 1 254 ? -8.847 18.155 -11.547 1.00 55.41 254 ALA A O 1
ATOM 2020 N N . MET A 1 255 ? -7.748 17.090 -13.198 1.00 53.69 255 MET A N 1
ATOM 2021 C CA . MET A 1 255 ? -6.482 16.948 -12.455 1.00 53.69 255 MET A CA 1
ATOM 2022 C C . MET A 1 255 ? -5.828 18.294 -12.087 1.00 53.69 255 MET A C 1
ATOM 2024 O O . MET A 1 255 ? -5.100 18.371 -11.103 1.00 53.69 255 MET A O 1
ATOM 2028 N N . GLY A 1 256 ? -6.117 19.377 -12.819 1.00 54.72 256 GLY A N 1
ATOM 2029 C CA . GLY A 1 256 ? -5.517 20.698 -12.580 1.00 54.72 256 GLY A CA 1
ATOM 2030 C C . GLY A 1 256 ? -6.156 21.536 -11.460 1.00 54.72 256 GLY A C 1
ATOM 2031 O O . GLY A 1 256 ? -5.631 22.596 -11.123 1.00 54.72 256 GLY A O 1
ATOM 2032 N N . SER A 1 257 ? -7.299 21.128 -10.889 1.00 64.94 257 SER A N 1
ATOM 2033 C CA . SER A 1 257 ? -7.983 21.906 -9.837 1.00 64.94 257 SER A CA 1
ATOM 2034 C C . SER A 1 257 ? -8.866 21.042 -8.931 1.00 64.94 257 SER A C 1
ATOM 2036 O O . SER A 1 257 ? -10.087 21.214 -8.861 1.00 64.94 257 SER A O 1
ATOM 2038 N N . TRP A 1 258 ? -8.235 20.115 -8.205 1.00 67.69 258 TRP A N 1
ATOM 2039 C CA . TRP A 1 258 ? -8.931 19.129 -7.373 1.00 67.69 258 TRP A CA 1
ATOM 2040 C C . TRP A 1 258 ? -9.906 19.756 -6.365 1.00 67.69 258 TRP A C 1
ATOM 2042 O O . TRP A 1 258 ? -11.045 19.320 -6.269 1.00 67.69 258 TRP A O 1
ATOM 2052 N N . THR A 1 259 ? -9.541 20.851 -5.689 1.00 63.09 259 THR A N 1
ATOM 2053 C CA . THR A 1 259 ? -10.421 21.511 -4.703 1.00 63.09 259 THR A CA 1
ATOM 2054 C C . THR A 1 259 ? -11.708 22.064 -5.326 1.00 63.09 259 THR A C 1
ATOM 2056 O O . THR A 1 259 ? -12.788 21.913 -4.755 1.00 63.09 259 THR A O 1
ATOM 2059 N N . LYS A 1 260 ? -11.626 22.669 -6.521 1.00 72.88 260 LYS A N 1
ATOM 2060 C CA . LYS A 1 260 ? -12.813 23.162 -7.242 1.00 72.88 260 LYS A CA 1
ATOM 2061 C C . LYS A 1 260 ? -13.646 22.003 -7.781 1.00 72.88 260 LYS A C 1
ATOM 2063 O O . LYS A 1 260 ? -14.872 22.068 -7.745 1.00 72.88 260 LYS A O 1
ATOM 2068 N N . ARG A 1 261 ? -12.989 20.931 -8.237 1.00 76.19 261 ARG A N 1
ATOM 2069 C CA . ARG A 1 261 ? -13.668 19.720 -8.701 1.00 76.19 261 ARG A CA 1
ATOM 2070 C C . ARG A 1 261 ? -14.418 19.026 -7.574 1.00 76.19 261 ARG A C 1
ATOM 2072 O O . ARG A 1 261 ? -15.575 18.691 -7.775 1.00 76.19 261 ARG A O 1
ATOM 2079 N N . VAL A 1 262 ? -13.804 18.847 -6.408 1.00 73.19 262 VAL A N 1
ATOM 2080 C CA . VAL A 1 262 ? -14.459 18.257 -5.233 1.00 73.19 262 VAL A CA 1
ATOM 2081 C C . VAL A 1 262 ? -15.694 19.074 -4.856 1.00 73.19 262 VAL A C 1
ATOM 2083 O O . VAL A 1 262 ? -16.752 18.493 -4.649 1.00 73.19 262 VAL A O 1
ATOM 2086 N N . GLY A 1 263 ? -15.612 20.410 -4.866 1.00 76.25 263 GLY A N 1
ATOM 2087 C CA . GLY A 1 263 ? -16.784 21.271 -4.663 1.00 76.25 263 GLY A CA 1
ATOM 2088 C C . GLY A 1 263 ? -17.890 21.056 -5.708 1.00 76.25 263 GLY A C 1
ATOM 2089 O O . GLY A 1 263 ? -19.062 20.960 -5.355 1.00 76.25 263 GLY A O 1
ATOM 2090 N N . PHE A 1 264 ? -17.525 20.922 -6.986 1.00 78.94 264 PHE A N 1
ATOM 2091 C CA . PHE A 1 264 ? -18.471 20.631 -8.067 1.00 78.94 264 PHE A CA 1
ATOM 2092 C C . PHE A 1 264 ? -19.116 19.243 -7.931 1.00 78.94 264 PHE A C 1
ATOM 2094 O O . PHE A 1 264 ? -20.330 19.118 -8.065 1.00 78.94 264 PHE A O 1
ATOM 2101 N N . LEU A 1 265 ? -18.322 18.213 -7.624 1.00 80.00 265 LEU A N 1
ATOM 2102 C CA . LEU A 1 265 ? -18.802 16.848 -7.409 1.00 80.00 265 LEU A CA 1
ATOM 2103 C C . LEU A 1 265 ? -19.751 16.791 -6.218 1.00 80.00 265 LEU A C 1
ATOM 2105 O O . LEU A 1 265 ? -20.848 16.275 -6.365 1.00 80.00 265 LEU A O 1
ATOM 2109 N N . ARG A 1 266 ? -19.389 17.409 -5.089 1.00 79.38 266 ARG A N 1
ATOM 2110 C CA . ARG A 1 266 ? -20.261 17.528 -3.913 1.00 79.38 266 ARG A CA 1
ATOM 2111 C C . ARG A 1 266 ? -21.584 18.202 -4.240 1.00 79.38 266 ARG A C 1
ATOM 2113 O O . ARG A 1 266 ? -22.639 17.696 -3.876 1.00 79.38 266 ARG A O 1
ATOM 2120 N N . SER A 1 267 ? -21.539 19.302 -4.991 1.00 79.62 267 SER A N 1
ATOM 2121 C CA . SER A 1 267 ? -22.753 19.987 -5.437 1.00 79.62 267 SER A CA 1
ATOM 2122 C C . SER A 1 267 ? -23.605 19.134 -6.379 1.00 79.62 267 SER A C 1
ATOM 2124 O O . SER A 1 267 ? -24.823 19.275 -6.369 1.00 79.62 267 SER A O 1
ATOM 2126 N N . GLY A 1 268 ? -22.994 18.292 -7.215 1.00 80.88 268 GLY A N 1
ATOM 2127 C CA . GLY A 1 268 ? -23.726 17.370 -8.080 1.00 80.88 268 GLY A CA 1
ATOM 2128 C C . GLY A 1 268 ? -24.336 16.220 -7.282 1.00 80.88 268 GLY A C 1
ATOM 2129 O O . GLY A 1 268 ? -25.514 15.913 -7.431 1.00 80.88 268 GLY A O 1
ATOM 2130 N N . TRP A 1 269 ? -23.550 15.625 -6.391 1.00 84.81 269 TRP A N 1
ATOM 2131 C CA . TRP A 1 269 ? -23.883 14.430 -5.618 1.00 84.81 269 TRP A CA 1
ATOM 2132 C C . TRP A 1 269 ? -24.838 14.680 -4.455 1.00 84.81 269 TRP A C 1
ATOM 2134 O O . TRP A 1 269 ? -25.437 13.726 -3.965 1.00 84.81 269 TRP A O 1
ATOM 2144 N N . SER A 1 270 ? -25.026 15.934 -4.040 1.00 79.31 270 SER A N 1
ATOM 2145 C CA . SER A 1 270 ? -26.018 16.316 -3.030 1.00 79.31 270 SER A CA 1
ATOM 2146 C C . SER A 1 270 ? -27.463 16.211 -3.533 1.00 79.31 270 SER A C 1
ATOM 2148 O O . SER A 1 270 ? -28.389 16.073 -2.730 1.00 79.31 270 SER A O 1
ATOM 2150 N N . THR A 1 271 ? -27.680 16.233 -4.851 1.00 83.12 271 THR A N 1
ATOM 2151 C CA . THR A 1 271 ? -29.006 16.002 -5.443 1.00 83.12 271 THR A CA 1
ATOM 2152 C C . THR A 1 271 ? -29.395 14.526 -5.366 1.00 83.12 271 THR A C 1
ATOM 2154 O O . THR A 1 271 ? -28.532 13.655 -5.331 1.00 83.12 271 THR A O 1
ATOM 2157 N N . GLU A 1 272 ? -30.691 14.222 -5.282 1.00 84.00 272 GLU A N 1
ATOM 2158 C CA . GLU A 1 272 ? -31.159 12.838 -5.125 1.00 84.00 272 GLU A CA 1
ATOM 2159 C C . GLU A 1 272 ? -30.939 12.011 -6.409 1.00 84.00 272 GLU A C 1
ATOM 2161 O O . GLU A 1 272 ? -31.357 12.411 -7.495 1.00 84.00 272 GLU A O 1
ATOM 2166 N N . HIS A 1 273 ? -30.316 10.835 -6.277 1.00 83.44 273 HIS A N 1
ATOM 2167 C CA . HIS A 1 273 ? -30.017 9.895 -7.363 1.00 83.44 273 HIS A CA 1
ATOM 2168 C C . HIS A 1 273 ? -30.734 8.558 -7.162 1.00 83.44 273 HIS A C 1
ATOM 2170 O O . HIS A 1 273 ? -30.824 8.038 -6.050 1.00 83.44 273 HIS A O 1
ATOM 2176 N N . THR A 1 274 ? -31.195 7.942 -8.249 1.00 86.81 274 THR A N 1
ATOM 2177 C CA . THR A 1 274 ? -31.715 6.565 -8.203 1.00 86.81 274 THR A CA 1
ATOM 2178 C C . THR A 1 274 ? -30.554 5.575 -8.230 1.00 86.81 274 THR A C 1
ATOM 2180 O O . THR A 1 274 ? -29.582 5.783 -8.954 1.00 86.81 274 THR A O 1
ATOM 2183 N N . THR A 1 275 ? -30.635 4.512 -7.430 1.00 88.38 275 THR A N 1
ATOM 2184 C CA . THR A 1 275 ? -29.608 3.463 -7.406 1.00 88.38 275 THR A CA 1
ATOM 2185 C C . THR A 1 275 ? -29.988 2.366 -8.378 1.00 88.38 275 THR A C 1
ATOM 2187 O O . THR A 1 275 ? -31.130 1.924 -8.383 1.00 88.38 275 THR A O 1
ATOM 2190 N N . THR A 1 276 ? -29.050 1.909 -9.200 1.00 88.75 276 THR A N 1
ATOM 2191 C CA . THR A 1 276 ? -29.296 0.744 -10.058 1.00 88.75 276 THR A CA 1
ATOM 2192 C C . THR A 1 276 ? -28.806 -0.532 -9.382 1.00 88.75 276 THR A C 1
ATOM 2194 O O . THR A 1 276 ? -27.882 -0.508 -8.565 1.00 88.75 276 THR A O 1
ATOM 2197 N N . GLN A 1 277 ? -29.373 -1.680 -9.758 1.00 86.75 277 GLN A N 1
ATOM 2198 C CA . GLN A 1 277 ? -28.865 -2.974 -9.291 1.00 86.75 277 GLN A CA 1
ATOM 2199 C C . GLN A 1 277 ? -27.391 -3.187 -9.683 1.00 86.75 277 GLN A C 1
ATOM 2201 O O . GLN A 1 277 ? -26.616 -3.795 -8.943 1.00 86.75 277 GLN A O 1
ATOM 2206 N N . LEU A 1 278 ? -26.980 -2.622 -10.821 1.00 85.12 278 LEU A N 1
ATOM 2207 C CA . LEU A 1 278 ? -25.599 -2.647 -11.284 1.00 85.12 278 LEU A CA 1
ATOM 2208 C C . LEU A 1 278 ? -24.666 -1.829 -10.375 1.00 85.12 278 LEU A C 1
ATOM 2210 O O . LEU A 1 278 ? -23.552 -2.276 -10.114 1.00 85.12 278 LEU A O 1
ATOM 2214 N N . ASP A 1 279 ? -25.112 -0.686 -9.842 1.00 84.88 279 ASP A N 1
ATOM 2215 C CA . ASP A 1 279 ? -24.335 0.104 -8.873 1.00 84.88 279 ASP A CA 1
ATOM 2216 C C . ASP A 1 279 ? -24.051 -0.698 -7.601 1.00 84.88 279 ASP A C 1
ATOM 2218 O O . ASP A 1 279 ? -22.929 -0.690 -7.100 1.00 84.88 279 ASP A O 1
ATOM 2222 N N . ILE A 1 280 ? -25.053 -1.429 -7.102 1.00 86.69 280 ILE A N 1
ATOM 2223 C CA . ILE A 1 280 ? -24.921 -2.279 -5.912 1.00 86.69 280 ILE A CA 1
ATOM 2224 C C . ILE A 1 280 ? -23.937 -3.415 -6.181 1.00 86.69 280 ILE A C 1
ATOM 2226 O O . ILE A 1 280 ? -23.033 -3.659 -5.384 1.00 86.69 280 ILE A O 1
ATOM 2230 N N . GLN A 1 281 ? -24.072 -4.096 -7.320 1.00 85.56 281 GLN A N 1
ATOM 2231 C CA . GLN A 1 281 ? -23.161 -5.175 -7.701 1.00 85.56 281 GLN A CA 1
ATOM 2232 C C . GLN A 1 281 ? -21.722 -4.676 -7.868 1.00 85.56 281 GLN A C 1
ATOM 2234 O O . GLN A 1 281 ? -20.793 -5.344 -7.416 1.00 85.56 281 GLN A O 1
ATOM 2239 N N . ARG A 1 282 ? -21.532 -3.491 -8.460 1.00 83.12 282 ARG A N 1
ATOM 2240 C CA . ARG A 1 282 ? -20.219 -2.848 -8.602 1.00 83.12 282 ARG A CA 1
ATOM 2241 C C . ARG A 1 282 ? -19.633 -2.460 -7.253 1.00 83.12 282 ARG A C 1
ATOM 2243 O O . ARG A 1 282 ? -18.491 -2.807 -6.988 1.00 83.12 282 ARG A O 1
ATOM 2250 N N . ALA A 1 283 ? -20.410 -1.826 -6.377 1.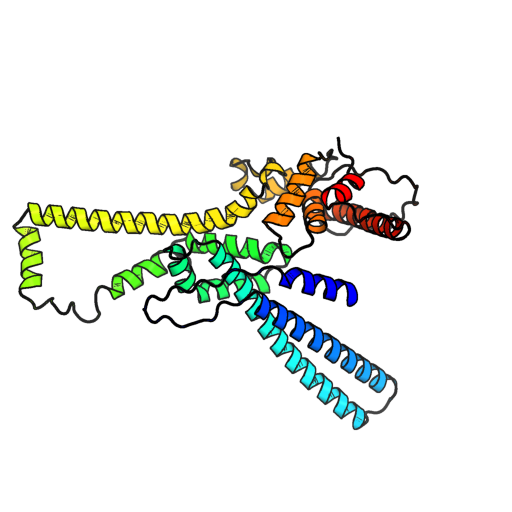00 83.69 283 ALA A N 1
ATOM 2251 C CA . ALA A 1 283 ? -19.956 -1.443 -5.043 1.00 83.69 283 ALA A CA 1
ATOM 2252 C C . ALA A 1 283 ? -19.566 -2.667 -4.193 1.00 83.69 283 ALA A C 1
ATOM 2254 O O . ALA A 1 283 ? -18.510 -2.670 -3.565 1.00 83.69 283 ALA A O 1
ATOM 2255 N N . VAL A 1 284 ? -20.360 -3.743 -4.229 1.00 83.69 284 VAL A N 1
ATOM 2256 C CA . VAL A 1 284 ? -20.039 -5.014 -3.551 1.00 83.69 284 VAL A CA 1
ATOM 2257 C C . VAL A 1 284 ? -18.832 -5.704 -4.196 1.00 83.69 284 VAL A C 1
ATOM 2259 O O . VAL A 1 284 ? -17.979 -6.245 -3.493 1.00 83.69 284 VAL A O 1
ATOM 2262 N N . GLY A 1 285 ? -18.723 -5.672 -5.526 1.00 81.38 285 GLY A N 1
ATOM 2263 C CA . GLY A 1 285 ? -17.569 -6.184 -6.265 1.00 81.38 285 GLY A CA 1
ATOM 2264 C C . GLY A 1 285 ? -16.276 -5.462 -5.887 1.00 81.38 285 GLY A C 1
ATOM 2265 O O . GLY A 1 285 ? -15.294 -6.117 -5.546 1.00 81.38 285 GLY A O 1
ATOM 2266 N N . MET A 1 286 ? -16.306 -4.128 -5.848 1.00 76.44 286 MET A N 1
ATOM 2267 C CA . MET A 1 286 ? -15.216 -3.269 -5.376 1.00 76.44 286 MET A CA 1
ATOM 2268 C C . MET A 1 286 ? -14.847 -3.576 -3.929 1.00 76.44 286 MET A C 1
ATOM 2270 O O . MET A 1 286 ? -13.673 -3.780 -3.624 1.00 76.44 286 MET A O 1
ATOM 2274 N N . ALA A 1 287 ? -15.843 -3.663 -3.045 1.00 78.00 287 ALA A N 1
ATOM 2275 C CA . ALA A 1 287 ? -15.641 -4.000 -1.643 1.00 78.00 287 ALA A CA 1
ATOM 2276 C C . ALA A 1 287 ? -14.901 -5.340 -1.487 1.00 78.00 287 ALA A C 1
ATOM 2278 O O . ALA A 1 287 ? -13.901 -5.428 -0.781 1.00 78.00 287 ALA A O 1
ATOM 2279 N N . ARG A 1 288 ? -15.317 -6.374 -2.224 1.00 80.19 288 ARG A N 1
ATOM 2280 C CA . ARG A 1 288 ? -14.669 -7.696 -2.194 1.00 80.19 288 ARG A CA 1
ATOM 2281 C C . ARG A 1 288 ? -13.293 -7.715 -2.858 1.00 80.19 288 ARG A C 1
ATOM 2283 O O . ARG A 1 288 ? -12.423 -8.464 -2.423 1.00 80.19 288 ARG A O 1
ATOM 2290 N N . ALA A 1 289 ? -13.093 -6.945 -3.923 1.00 72.56 289 ALA A N 1
ATOM 2291 C CA . ALA A 1 289 ? -11.839 -6.935 -4.669 1.00 72.56 289 ALA A CA 1
ATOM 2292 C C . ALA A 1 289 ? -10.743 -6.152 -3.933 1.00 72.56 289 ALA A C 1
ATOM 2294 O O . ALA A 1 289 ? -9.623 -6.651 -3.802 1.00 72.56 289 ALA A O 1
ATOM 2295 N N . CYS A 1 290 ? -11.080 -4.965 -3.425 1.00 66.81 290 CYS A N 1
ATOM 2296 C CA . CYS A 1 290 ? -10.134 -4.011 -2.844 1.00 66.81 290 CYS A CA 1
ATOM 2297 C C . CYS A 1 290 ? -10.073 -4.049 -1.316 1.00 66.81 290 CYS A C 1
ATOM 2299 O O . CYS A 1 290 ? -9.046 -3.692 -0.749 1.00 66.81 290 CYS A O 1
ATOM 2301 N N . PHE A 1 291 ? -11.135 -4.498 -0.642 1.00 69.94 291 PHE A N 1
ATOM 2302 C CA . PHE A 1 291 ? -11.282 -4.385 0.812 1.00 69.94 291 PHE A CA 1
ATOM 2303 C C . PHE A 1 291 ? -11.582 -5.745 1.456 1.00 69.94 291 PHE A C 1
ATOM 2305 O O . PHE A 1 291 ? -12.459 -5.875 2.304 1.00 69.94 291 PHE A O 1
ATOM 2312 N N . LYS A 1 292 ? -10.816 -6.776 1.069 1.00 70.62 292 LYS A N 1
ATOM 2313 C CA . LYS A 1 292 ? -10.983 -8.185 1.495 1.00 70.62 292 LYS A CA 1
ATOM 2314 C C . LYS A 1 292 ? -10.990 -8.406 3.014 1.00 70.62 292 LYS A C 1
ATOM 2316 O O . LYS A 1 292 ? -11.474 -9.435 3.471 1.00 70.62 292 LYS A O 1
ATOM 2321 N N . SER A 1 293 ? -10.420 -7.480 3.781 1.00 58.94 293 SER A N 1
ATOM 2322 C CA . SER A 1 293 ? -10.371 -7.514 5.247 1.00 58.94 293 SER A CA 1
ATOM 2323 C C . SER A 1 293 ? -11.617 -6.939 5.927 1.00 58.94 293 SER A C 1
ATOM 2325 O O . SER A 1 293 ? -11.724 -7.022 7.148 1.00 58.94 293 SER A O 1
ATOM 2327 N N . PHE A 1 294 ? -12.536 -6.343 5.168 1.00 65.31 294 PHE A N 1
ATOM 2328 C CA . PHE A 1 294 ? -13.734 -5.686 5.675 1.00 65.31 294 PHE A CA 1
ATOM 2329 C C . PHE A 1 294 ? -14.997 -6.414 5.217 1.00 65.31 294 PHE A C 1
ATOM 2331 O O . PHE A 1 294 ? -15.008 -7.134 4.217 1.00 65.31 294 PHE A O 1
ATOM 2338 N N . ASN A 1 295 ? -16.083 -6.204 5.957 1.00 77.19 295 ASN A N 1
ATOM 2339 C CA . ASN A 1 295 ? -17.394 -6.690 5.563 1.00 77.19 295 ASN A CA 1
ATOM 2340 C C . ASN A 1 295 ? -17.821 -5.991 4.261 1.00 77.19 295 ASN A C 1
ATOM 2342 O O . ASN A 1 295 ? -17.955 -4.766 4.214 1.00 77.19 295 ASN A O 1
ATOM 2346 N N . ALA A 1 296 ? -17.995 -6.772 3.196 1.00 79.75 296 ALA A N 1
ATOM 2347 C CA . ALA A 1 296 ? -18.258 -6.242 1.864 1.00 79.75 296 ALA A CA 1
ATOM 2348 C C . ALA A 1 296 ? -19.517 -5.348 1.800 1.00 79.75 296 ALA A C 1
ATOM 2350 O O . ALA A 1 296 ? -19.424 -4.277 1.203 1.00 79.75 296 ALA A O 1
ATOM 2351 N N . PRO A 1 297 ? -20.656 -5.713 2.422 1.00 79.38 297 PRO A N 1
ATOM 2352 C CA . PRO A 1 297 ? -21.823 -4.844 2.541 1.00 79.38 297 PRO A CA 1
ATOM 2353 C C . PRO A 1 297 ? -21.533 -3.480 3.167 1.00 79.38 297 PRO A C 1
ATOM 2355 O O . PRO A 1 297 ? -22.004 -2.478 2.642 1.00 79.38 297 PRO A O 1
ATOM 2358 N N . ASP A 1 298 ? -20.740 -3.422 4.238 1.00 75.00 298 ASP A N 1
ATOM 2359 C CA . ASP A 1 298 ? -20.478 -2.173 4.967 1.00 75.00 298 ASP A CA 1
ATOM 2360 C C . ASP A 1 298 ? -19.622 -1.219 4.125 1.00 75.00 298 ASP A C 1
ATOM 2362 O O . ASP A 1 298 ? -19.915 -0.029 4.005 1.00 75.00 298 ASP A O 1
ATOM 2366 N N . VAL A 1 299 ? -18.600 -1.761 3.457 1.00 76.56 299 VAL A N 1
ATOM 2367 C CA . VAL A 1 299 ? -17.770 -0.987 2.525 1.00 76.56 299 VAL A CA 1
ATOM 2368 C C . VAL A 1 299 ? -18.567 -0.585 1.287 1.00 76.56 299 VAL A C 1
ATOM 2370 O O . VAL A 1 299 ? -18.449 0.545 0.829 1.00 76.56 299 VAL A O 1
ATOM 2373 N N . ALA A 1 300 ? -19.414 -1.463 0.750 1.00 82.06 300 ALA A N 1
ATOM 2374 C CA . ALA A 1 300 ? -20.281 -1.128 -0.376 1.00 82.06 300 ALA A CA 1
ATOM 2375 C C . ALA A 1 300 ? -21.298 -0.035 -0.011 1.00 82.06 300 ALA A C 1
ATOM 2377 O O . ALA A 1 300 ? -21.581 0.839 -0.826 1.00 82.06 300 ALA A O 1
ATOM 2378 N N . LEU A 1 301 ? -21.808 -0.042 1.220 1.00 82.12 301 LEU A N 1
ATOM 2379 C CA . LEU A 1 301 ? -22.708 0.973 1.757 1.00 82.12 301 LEU A CA 1
ATOM 2380 C C . LEU A 1 301 ? -22.008 2.328 1.896 1.00 82.12 301 LEU A C 1
ATOM 2382 O O . LEU A 1 301 ? -22.548 3.338 1.441 1.00 82.12 301 LEU A O 1
ATOM 2386 N N . LEU A 1 302 ? -20.780 2.340 2.424 1.00 81.38 302 LEU A N 1
ATOM 2387 C CA . LEU A 1 302 ? -19.923 3.525 2.437 1.00 81.38 302 LEU A CA 1
ATOM 2388 C C . LEU A 1 302 ? -19.680 4.039 1.012 1.00 81.38 302 LEU A C 1
ATOM 2390 O O . LEU A 1 302 ? -19.929 5.208 0.725 1.00 81.38 302 LEU A O 1
ATOM 2394 N N . LEU A 1 303 ? -19.281 3.153 0.097 1.00 82.44 303 LEU A N 1
ATOM 2395 C CA . LEU A 1 303 ? -19.039 3.500 -1.299 1.00 82.44 303 LEU A CA 1
ATOM 2396 C C . LEU A 1 303 ? -20.282 4.073 -1.966 1.00 82.44 303 LEU A C 1
ATOM 2398 O O . LEU A 1 303 ? -20.133 4.998 -2.747 1.00 82.44 303 LEU A O 1
ATOM 2402 N N . LEU A 1 304 ? -21.488 3.575 -1.687 1.00 86.19 304 LEU A N 1
ATOM 2403 C CA . LEU A 1 304 ? -22.733 4.096 -2.263 1.00 86.19 304 LEU A CA 1
ATOM 2404 C C . LEU A 1 304 ? -23.165 5.430 -1.636 1.00 86.19 304 LEU A C 1
ATOM 2406 O O . LEU A 1 304 ? -23.816 6.222 -2.317 1.00 86.19 304 LEU A O 1
ATOM 2410 N N . SER A 1 305 ? -22.780 5.696 -0.384 1.00 83.25 305 SER A N 1
ATOM 2411 C CA . SER A 1 305 ? -23.194 6.881 0.382 1.00 83.25 305 SER A CA 1
ATOM 2412 C C . SER A 1 305 ? -22.586 8.207 -0.086 1.00 83.25 305 SER A C 1
ATOM 2414 O O . SER A 1 305 ? -23.112 9.263 0.258 1.00 83.25 305 SER A O 1
ATOM 2416 N N . PHE A 1 306 ? -21.545 8.181 -0.928 1.00 79.31 306 PHE A N 1
ATOM 2417 C CA . PHE A 1 306 ? -20.963 9.409 -1.486 1.00 79.31 306 PHE A CA 1
ATOM 2418 C C . PHE A 1 306 ? -21.925 10.184 -2.397 1.00 79.31 306 PHE A C 1
ATOM 2420 O O . PHE A 1 306 ? -21.777 11.393 -2.552 1.00 79.31 306 PHE A O 1
ATOM 2427 N N . LYS A 1 307 ? -22.923 9.511 -2.983 1.00 84.50 307 LYS A N 1
ATOM 2428 C CA . LYS A 1 307 ? -24.046 10.151 -3.681 1.00 84.50 307 LYS A CA 1
ATOM 2429 C C . LYS A 1 307 ? -25.279 10.109 -2.792 1.00 84.50 307 LYS A C 1
ATOM 2431 O O . LYS A 1 307 ? -25.588 9.071 -2.207 1.00 84.50 307 LYS A O 1
ATOM 2436 N N . ASN A 1 308 ? -26.031 11.205 -2.753 1.00 83.81 308 ASN A N 1
ATOM 2437 C CA . ASN A 1 308 ? -27.337 11.240 -2.111 1.00 83.81 308 ASN A CA 1
ATOM 2438 C C . ASN A 1 308 ? -28.308 10.354 -2.905 1.00 83.81 308 ASN A C 1
ATOM 2440 O O . ASN A 1 308 ? -28.912 10.780 -3.885 1.00 83.81 308 ASN A O 1
ATOM 2444 N N . ARG A 1 309 ? -28.392 9.079 -2.531 1.00 85.44 309 ARG A N 1
ATOM 2445 C CA . ARG A 1 309 ? -29.193 8.065 -3.217 1.00 85.44 309 ARG A CA 1
ATOM 2446 C C . ARG A 1 309 ? -30.556 7.911 -2.551 1.00 85.44 309 ARG A C 1
ATOM 2448 O O . ARG A 1 309 ? -30.669 7.908 -1.326 1.00 85.44 309 ARG A O 1
ATOM 2455 N N . LYS A 1 310 ? -31.590 7.723 -3.367 1.00 86.62 310 LYS A N 1
ATOM 2456 C CA . LYS A 1 310 ? -32.966 7.534 -2.913 1.00 86.62 310 LYS A CA 1
ATOM 2457 C C . LYS A 1 310 ? -33.092 6.247 -2.097 1.00 86.62 310 LYS A C 1
ATOM 2459 O O . LYS A 1 310 ? -32.721 5.161 -2.551 1.00 86.62 310 LYS A O 1
ATOM 2464 N N . LEU A 1 311 ? -33.616 6.375 -0.881 1.00 83.31 311 LEU A N 1
ATOM 2465 C CA . LEU A 1 311 ? -33.823 5.253 0.032 1.00 83.31 311 LEU A CA 1
ATOM 2466 C C . LEU A 1 311 ? -35.233 4.698 -0.122 1.00 83.31 311 LEU A C 1
ATOM 2468 O O . LEU A 1 311 ? -36.196 5.451 -0.278 1.00 83.31 311 LEU A O 1
ATOM 2472 N N . ARG A 1 312 ? -35.371 3.377 -0.016 1.00 80.88 312 ARG A N 1
ATOM 2473 C CA . ARG A 1 312 ? -36.681 2.728 -0.014 1.00 80.88 312 ARG A CA 1
ATOM 2474 C C . ARG A 1 312 ? -37.430 3.142 1.256 1.00 80.88 312 ARG A C 1
ATOM 2476 O O . ARG A 1 312 ? -36.960 2.904 2.368 1.00 80.88 312 ARG A O 1
ATOM 2483 N N . ALA A 1 313 ? -38.595 3.770 1.091 1.00 67.25 313 ALA A N 1
ATOM 2484 C CA . ALA A 1 313 ? -39.387 4.276 2.209 1.00 67.25 313 ALA A CA 1
ATOM 2485 C C . ALA A 1 313 ? -39.692 3.162 3.237 1.00 67.25 313 ALA A C 1
ATOM 2487 O O . ALA A 1 313 ? -40.163 2.087 2.844 1.00 67.25 313 ALA A O 1
ATOM 2488 N N . PRO A 1 314 ? -39.460 3.386 4.545 1.00 56.34 314 PRO A N 1
ATOM 2489 C CA . PRO A 1 314 ? -39.827 2.410 5.559 1.00 56.34 314 PRO A CA 1
ATOM 2490 C C . PRO A 1 314 ? -41.355 2.287 5.633 1.00 56.34 314 PRO A C 1
ATOM 2492 O O . PRO A 1 314 ? -42.075 3.286 5.666 1.00 56.34 314 PRO A O 1
ATOM 2495 N N . ALA A 1 315 ? -41.861 1.052 5.696 1.00 49.56 315 ALA A N 1
ATOM 2496 C CA . ALA A 1 315 ? -43.296 0.758 5.803 1.00 49.56 315 ALA A CA 1
ATOM 2497 C C . ALA A 1 315 ? -43.932 1.267 7.116 1.00 49.56 315 ALA A C 1
ATOM 2499 O O . ALA A 1 315 ? -45.155 1.293 7.255 1.00 49.56 315 ALA A O 1
ATOM 2500 N N . THR A 1 316 ? -43.118 1.714 8.070 1.00 48.59 316 THR A N 1
ATOM 2501 C CA . THR A 1 316 ? -43.555 2.172 9.385 1.00 48.59 316 THR A CA 1
ATOM 2502 C C . THR A 1 316 ? -43.085 3.604 9.595 1.00 48.59 316 THR A C 1
ATOM 2504 O O . THR A 1 316 ? -41.888 3.882 9.603 1.00 48.59 316 THR A O 1
ATOM 2507 N N . LYS A 1 317 ? -44.042 4.523 9.784 1.00 46.47 317 LYS A N 1
ATOM 2508 C CA . LYS A 1 317 ? -43.799 5.918 10.177 1.00 46.47 317 LYS A CA 1
ATOM 2509 C C . LYS A 1 317 ? -43.180 5.956 11.578 1.00 46.47 317 LYS A C 1
ATOM 2511 O O . LYS A 1 317 ? -43.886 6.158 12.563 1.00 46.47 317 LYS A O 1
ATOM 2516 N N . VAL A 1 318 ? -41.874 5.733 11.681 1.00 44.19 318 VAL A N 1
ATOM 2517 C CA . VAL A 1 318 ? -41.129 6.059 12.894 1.00 44.19 318 VAL A CA 1
ATOM 2518 C C . VAL A 1 318 ? -40.946 7.568 12.886 1.00 44.19 318 VAL A C 1
ATOM 2520 O O . VAL A 1 318 ? -40.289 8.140 12.024 1.00 44.19 318 VAL A O 1
ATOM 2523 N N . GLN A 1 319 ? -41.651 8.197 13.816 1.00 43.44 319 GLN A N 1
ATOM 2524 C CA . GLN A 1 319 ? -41.699 9.628 14.047 1.00 43.44 319 GLN A CA 1
ATOM 2525 C C . GLN A 1 319 ? -40.274 10.187 14.152 1.00 43.44 319 GLN A C 1
ATOM 2527 O O . GLN A 1 319 ? -39.498 9.754 15.005 1.00 43.44 319 GLN A O 1
ATOM 2532 N N . GLU A 1 320 ? -39.948 11.123 13.259 1.00 46.22 320 GLU A N 1
ATOM 2533 C CA . GLU A 1 320 ? -38.658 11.799 13.162 1.00 46.22 320 GLU A CA 1
ATOM 2534 C C . GLU A 1 320 ? -38.227 12.340 14.531 1.00 46.22 320 GLU A C 1
ATOM 2536 O O . GLU A 1 320 ? -38.675 13.392 14.988 1.00 46.22 320 GLU A O 1
ATOM 2541 N N . ARG A 1 321 ? -37.287 11.656 15.188 1.00 42.19 321 ARG A N 1
ATOM 2542 C CA . ARG A 1 321 ? -36.369 12.328 16.107 1.00 42.19 321 ARG A CA 1
ATOM 2543 C C . ARG A 1 321 ? -35.315 13.034 15.259 1.00 42.19 321 ARG A C 1
ATOM 2545 O O . ARG A 1 321 ? -34.147 12.673 15.288 1.00 42.19 321 ARG A O 1
ATOM 2552 N N . GLN A 1 322 ? -35.726 14.072 14.533 1.00 46.50 322 GLN A N 1
ATOM 2553 C CA . GLN A 1 322 ? -34.822 15.111 14.040 1.00 46.50 322 GLN A CA 1
ATOM 2554 C C . GLN A 1 322 ? -34.294 15.894 15.250 1.00 46.50 322 GLN A C 1
ATOM 2556 O O . GLN A 1 322 ? -34.693 17.020 15.533 1.00 46.50 322 GLN A O 1
ATOM 2561 N N . ARG A 1 323 ? -33.420 15.272 16.041 1.00 42.34 323 ARG A N 1
ATOM 2562 C CA . ARG A 1 323 ? -32.545 16.003 16.952 1.00 42.34 323 ARG A CA 1
ATOM 2563 C C . ARG A 1 323 ? -31.244 16.246 16.207 1.00 42.34 323 ARG A C 1
ATOM 2565 O O . ARG A 1 323 ? -30.377 15.389 16.217 1.00 42.34 323 ARG A O 1
ATOM 2572 N N . SER A 1 324 ? -31.147 17.426 15.593 1.00 49.56 324 SER A N 1
ATOM 2573 C CA . SER A 1 324 ? -29.904 18.204 15.503 1.00 49.56 324 SER A CA 1
ATOM 2574 C C . SER A 1 324 ? -28.643 17.417 15.092 1.00 49.56 324 SER A C 1
ATOM 2576 O O . SER A 1 324 ? -27.599 17.570 15.720 1.00 49.56 324 SER A O 1
ATOM 2578 N N . LEU A 1 325 ? -28.722 16.578 14.054 1.00 48.09 325 LEU A N 1
ATOM 2579 C CA . LEU A 1 325 ? -27.536 15.958 13.442 1.00 48.09 325 LEU A CA 1
ATOM 2580 C C . LEU A 1 325 ? -26.938 16.808 12.309 1.00 48.09 325 LEU A C 1
ATOM 2582 O O . LEU A 1 325 ? -25.851 16.499 11.837 1.00 48.09 325 LEU A O 1
ATOM 2586 N N . ASN A 1 326 ? -27.600 17.913 11.943 1.00 48.88 326 ASN A N 1
ATOM 2587 C CA . ASN A 1 326 ? -27.222 18.817 10.848 1.00 48.88 326 ASN A CA 1
ATOM 2588 C C . ASN A 1 326 ? -25.883 19.564 11.043 1.00 48.88 326 ASN A C 1
ATOM 2590 O O . ASN A 1 326 ? -25.515 20.335 10.167 1.00 48.88 326 ASN A O 1
ATOM 2594 N N . ASP A 1 327 ? -25.170 19.348 12.152 1.00 50.53 327 ASP A N 1
ATOM 2595 C CA . ASP A 1 327 ? -23.932 20.069 12.493 1.00 50.53 327 ASP A CA 1
ATOM 2596 C C . ASP A 1 327 ? -22.660 19.201 12.440 1.00 50.53 327 ASP A C 1
ATOM 2598 O O . ASP A 1 327 ? -21.582 19.685 12.784 1.00 50.53 327 ASP A O 1
ATOM 2602 N N . TYR A 1 328 ? -22.739 17.927 12.029 1.00 48.88 328 TYR A N 1
ATOM 2603 C CA . TYR A 1 328 ? -21.562 17.049 12.008 1.00 48.88 328 TYR A CA 1
ATOM 2604 C C . TYR A 1 328 ? -21.221 16.514 10.615 1.00 48.88 328 TYR A C 1
ATOM 2606 O O . TYR A 1 328 ? -21.934 15.686 10.049 1.00 48.88 328 TYR A O 1
ATOM 2614 N N . GLY A 1 329 ? -20.055 16.937 10.126 1.00 59.75 329 GLY A N 1
ATOM 2615 C CA . GLY A 1 329 ? -19.375 16.356 8.974 1.00 59.75 329 GLY A CA 1
ATOM 2616 C C . GLY A 1 329 ? -19.786 16.935 7.616 1.00 59.75 329 GLY A C 1
ATOM 2617 O O . GLY A 1 329 ? -20.756 17.684 7.517 1.00 59.75 329 GLY A O 1
ATOM 2618 N N . PRO A 1 330 ? -19.010 16.632 6.565 1.00 62.84 330 PRO A N 1
ATOM 2619 C CA . PRO A 1 330 ? -19.356 17.006 5.200 1.00 62.84 330 PRO A CA 1
ATOM 2620 C C . PRO A 1 330 ? -20.624 16.267 4.722 1.00 62.84 330 PRO A C 1
ATOM 2622 O O . PRO A 1 330 ? -21.025 15.261 5.313 1.00 62.84 330 PRO A O 1
ATOM 2625 N N . ASP A 1 331 ? -21.278 16.803 3.686 1.00 66.06 331 ASP A N 1
ATOM 2626 C CA . ASP A 1 331 ? -22.638 16.431 3.253 1.00 66.06 331 ASP A CA 1
ATOM 2627 C C . ASP A 1 331 ? -22.844 14.923 3.009 1.00 66.06 331 ASP A C 1
ATOM 2629 O O . ASP A 1 331 ? -23.972 14.446 3.089 1.00 66.06 331 ASP A O 1
ATOM 2633 N N . GLU A 1 332 ? -21.781 14.159 2.746 1.00 64.94 332 GLU A N 1
ATOM 2634 C CA . GLU A 1 332 ? -21.803 12.714 2.484 1.00 64.94 332 GLU A CA 1
ATOM 2635 C C . GLU A 1 332 ? -21.961 11.863 3.761 1.00 64.94 332 GLU A C 1
ATOM 2637 O O . GLU A 1 332 ? -22.444 10.729 3.713 1.00 64.94 332 GLU A O 1
ATOM 2642 N N . VAL A 1 333 ? -21.615 12.416 4.928 1.00 69.00 333 VAL A N 1
ATOM 2643 C CA . VAL A 1 333 ? -21.721 11.724 6.224 1.00 69.00 333 VAL A CA 1
ATOM 2644 C C . VAL A 1 333 ? -23.182 11.555 6.645 1.00 69.00 333 VAL A C 1
ATOM 2646 O O . VAL A 1 333 ? -23.555 10.540 7.231 1.00 69.00 333 VAL A O 1
ATOM 2649 N N . GLN A 1 334 ? -24.037 12.520 6.310 1.00 72.06 334 GLN A N 1
ATOM 2650 C CA . GLN A 1 334 ? -25.455 12.503 6.679 1.00 72.06 334 GLN A CA 1
ATOM 2651 C C . GLN A 1 334 ? -26.233 11.365 5.981 1.00 72.06 334 GLN A C 1
ATOM 2653 O O . GLN A 1 334 ? -26.931 10.614 6.673 1.00 72.06 334 GLN A O 1
ATOM 2658 N N . PRO A 1 335 ? -26.093 11.153 4.653 1.00 70.81 335 PRO A N 1
ATOM 2659 C CA . PRO A 1 335 ? -26.597 9.967 3.972 1.00 70.81 335 PRO A CA 1
ATOM 2660 C C . PRO A 1 335 ? -26.097 8.671 4.604 1.00 70.81 335 PRO A C 1
ATOM 2662 O O . PRO A 1 335 ? -26.918 7.812 4.912 1.00 70.81 335 PRO A O 1
ATOM 2665 N N . TYR A 1 336 ? -24.789 8.538 4.851 1.00 77.31 336 TYR A N 1
ATOM 2666 C CA . TYR A 1 336 ? -24.221 7.331 5.456 1.00 77.31 336 TYR A CA 1
ATOM 2667 C C . TYR A 1 336 ? -24.882 6.998 6.798 1.00 77.31 336 TYR A C 1
ATOM 2669 O O . TYR A 1 336 ? -25.370 5.884 6.981 1.00 77.31 336 TYR A O 1
ATOM 2677 N N . MET A 1 337 ? -24.977 7.974 7.706 1.00 75.50 337 MET A N 1
ATOM 2678 C CA . MET A 1 337 ? -25.584 7.786 9.028 1.00 75.50 337 MET A CA 1
ATOM 2679 C C . MET A 1 337 ? -27.053 7.360 8.925 1.00 75.50 337 MET A C 1
ATOM 2681 O O . MET A 1 337 ? -27.470 6.398 9.568 1.00 75.50 337 MET A O 1
ATOM 2685 N N . LYS A 1 338 ? -27.830 8.010 8.050 1.00 77.06 338 LYS A N 1
ATOM 2686 C CA . LYS A 1 338 ? -29.243 7.675 7.816 1.00 77.06 338 LYS A CA 1
ATOM 2687 C C . LYS A 1 338 ? -29.422 6.254 7.269 1.00 77.06 338 LYS A C 1
ATOM 2689 O O . LYS A 1 338 ? -30.363 5.544 7.637 1.00 77.06 338 LYS A O 1
ATOM 2694 N N . ILE A 1 339 ? -28.529 5.839 6.375 1.00 75.38 339 ILE A N 1
ATOM 2695 C CA . ILE A 1 339 ? -28.534 4.511 5.757 1.00 75.38 339 ILE A CA 1
ATOM 2696 C C . ILE A 1 339 ? -28.130 3.449 6.789 1.00 75.38 339 ILE A C 1
ATOM 2698 O O . ILE A 1 339 ? -28.821 2.437 6.910 1.00 75.38 339 ILE A O 1
ATOM 2702 N N . ALA A 1 340 ? -27.077 3.696 7.571 1.00 74.81 340 ALA A N 1
ATOM 2703 C CA . ALA A 1 340 ? -26.606 2.803 8.628 1.00 74.81 340 ALA A CA 1
ATOM 2704 C C . ALA A 1 340 ? -27.680 2.575 9.708 1.00 74.81 340 ALA A C 1
ATOM 2706 O O . ALA A 1 340 ? -27.977 1.430 10.045 1.00 74.81 340 ALA A O 1
ATOM 2707 N N . GLU A 1 341 ? -28.354 3.635 10.171 1.00 75.69 341 GLU A N 1
ATOM 2708 C CA . GLU A 1 341 ? -29.479 3.529 11.115 1.00 75.69 341 GLU A CA 1
ATOM 2709 C C . GLU A 1 341 ? -30.637 2.688 10.549 1.00 75.69 341 GLU A C 1
ATOM 2711 O O . GLU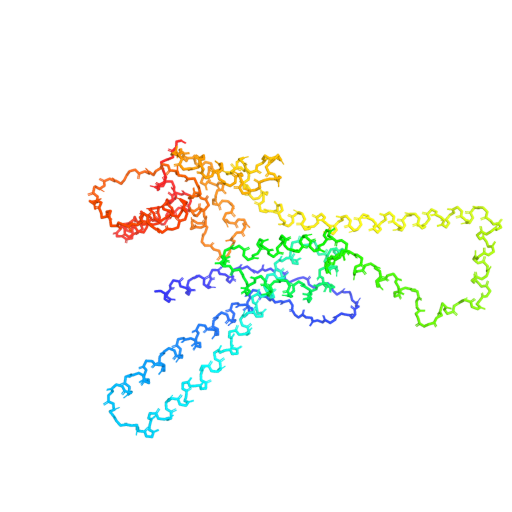 A 1 341 ? -31.244 1.872 11.252 1.00 75.69 341 GLU A O 1
ATOM 2716 N N . THR A 1 342 ? -30.929 2.851 9.255 1.00 75.56 342 THR A N 1
ATOM 2717 C CA . THR A 1 342 ? -31.960 2.065 8.562 1.00 75.56 342 THR A CA 1
ATOM 2718 C C . THR A 1 342 ? -31.575 0.584 8.515 1.00 75.56 342 THR A C 1
ATOM 2720 O O . THR A 1 342 ? -32.408 -0.272 8.824 1.00 75.56 342 THR A O 1
ATOM 2723 N N . LEU A 1 343 ? -30.313 0.277 8.200 1.00 71.31 343 LEU A N 1
ATOM 2724 C CA . LEU A 1 343 ? -29.766 -1.080 8.165 1.00 71.31 343 LEU A CA 1
ATOM 2725 C C . LEU A 1 343 ? -29.847 -1.751 9.546 1.00 71.31 343 LEU A C 1
ATOM 2727 O O . LEU A 1 343 ? -30.364 -2.859 9.671 1.00 71.31 343 LEU A O 1
ATOM 2731 N N . GLU A 1 344 ? -29.414 -1.054 10.601 1.00 70.44 344 GLU A N 1
ATOM 2732 C CA . GLU A 1 344 ? -29.448 -1.559 11.978 1.00 70.44 344 GLU A CA 1
ATOM 2733 C C . GLU A 1 344 ? -30.874 -1.832 12.472 1.00 70.44 344 GLU A C 1
ATOM 2735 O O . GLU A 1 344 ? -31.110 -2.795 13.212 1.00 70.44 344 GLU A O 1
ATOM 2740 N N . SER A 1 345 ? -31.836 -0.993 12.077 1.00 70.88 345 SER A N 1
ATOM 2741 C CA . SER A 1 345 ? -33.246 -1.186 12.428 1.00 70.88 345 SER A CA 1
ATOM 2742 C C . SER A 1 345 ? -33.834 -2.436 11.765 1.00 70.88 345 SER A C 1
ATOM 2744 O O . SER A 1 345 ? -34.513 -3.216 12.433 1.00 70.88 345 SER A O 1
ATOM 2746 N N . LYS A 1 346 ? -33.495 -2.681 10.493 1.00 67.19 346 LYS A N 1
ATOM 2747 C CA . LYS A 1 346 ? -33.968 -3.834 9.717 1.00 67.19 346 LYS A CA 1
ATOM 2748 C C . LYS A 1 346 ? -33.323 -5.139 10.146 1.00 67.19 346 LYS A C 1
ATOM 2750 O O . LYS A 1 346 ? -34.036 -6.091 10.432 1.00 67.19 346 LYS A O 1
ATOM 2755 N N . VAL A 1 347 ? -31.999 -5.162 10.307 1.00 66.69 347 VAL A N 1
ATOM 2756 C CA . VAL A 1 347 ? -31.268 -6.343 10.798 1.00 66.69 347 VAL A CA 1
ATOM 2757 C C . VAL A 1 347 ? -31.830 -6.797 12.150 1.00 66.69 347 VAL A C 1
ATOM 2759 O O . VAL A 1 347 ? -31.983 -7.991 12.397 1.00 66.69 347 VAL A O 1
ATOM 2762 N N . ARG A 1 348 ? -32.214 -5.852 13.018 1.00 62.25 348 ARG A N 1
ATOM 2763 C CA . ARG A 1 348 ? -32.859 -6.133 14.310 1.00 62.25 348 ARG A CA 1
ATOM 2764 C C . ARG A 1 348 ? -34.273 -6.711 14.179 1.00 62.25 348 ARG A C 1
ATOM 2766 O O . ARG A 1 348 ? -34.688 -7.457 15.067 1.00 62.25 348 ARG A O 1
ATOM 2773 N N . ASP A 1 349 ? -35.013 -6.357 13.136 1.00 61.41 349 ASP A N 1
ATOM 2774 C CA . ASP A 1 349 ? -36.361 -6.869 12.880 1.00 61.41 349 ASP A CA 1
ATOM 2775 C C . ASP A 1 349 ? -36.338 -8.225 12.155 1.00 61.41 349 ASP A C 1
ATOM 2777 O O . ASP A 1 349 ? -37.100 -9.115 12.535 1.00 61.41 349 ASP A O 1
ATOM 2781 N N . ASP A 1 350 ? -35.392 -8.453 11.243 1.00 57.25 350 ASP A N 1
ATOM 2782 C CA . ASP A 1 350 ? -35.185 -9.748 10.582 1.00 57.25 350 ASP A CA 1
ATOM 2783 C C . ASP A 1 350 ? -34.593 -10.799 11.531 1.00 57.25 350 ASP A C 1
ATOM 2785 O O . ASP A 1 350 ? -34.993 -11.961 11.500 1.00 57.25 350 ASP A O 1
ATOM 2789 N N . LEU A 1 351 ? -33.739 -10.404 12.485 1.00 52.09 351 LEU A N 1
ATOM 2790 C CA . LEU A 1 351 ? -33.275 -11.290 13.567 1.00 52.09 351 LEU A CA 1
ATOM 2791 C C . LEU A 1 351 ? -34.417 -11.815 14.459 1.00 52.09 351 LEU A C 1
ATOM 2793 O O . LEU A 1 351 ? -34.244 -12.829 15.136 1.00 52.09 351 LEU A O 1
ATOM 2797 N N . LYS A 1 352 ? -35.590 -11.163 14.467 1.00 51.84 352 LYS A N 1
ATOM 2798 C CA . LYS A 1 352 ? -36.791 -11.667 15.162 1.00 51.84 352 LYS A CA 1
ATOM 2799 C C . LYS A 1 352 ? -37.572 -12.683 14.326 1.00 51.84 352 LYS A C 1
ATOM 2801 O O . LYS A 1 352 ? -38.382 -13.424 14.881 1.00 51.84 352 LYS A O 1
ATOM 2806 N N . VAL A 1 353 ? -37.340 -12.734 13.016 1.00 50.53 353 VAL A N 1
ATOM 2807 C CA . VAL A 1 353 ? -38.033 -13.603 12.062 1.00 50.53 353 VAL A CA 1
ATOM 2808 C C . VAL A 1 353 ? -36.997 -14.545 11.449 1.00 50.53 353 VAL A C 1
ATOM 2810 O O . VAL A 1 353 ? -36.497 -14.296 10.365 1.00 50.53 353 VAL A O 1
ATOM 2813 N N . LEU A 1 354 ? -36.662 -15.634 12.152 1.00 43.03 354 LEU A N 1
ATOM 2814 C CA . LEU A 1 354 ? -35.706 -16.680 11.735 1.00 43.03 354 LEU A CA 1
ATOM 2815 C C . LEU A 1 354 ? -35.906 -17.156 10.274 1.00 43.03 354 LEU A C 1
ATOM 2817 O O . LEU A 1 354 ? -36.580 -18.157 10.021 1.00 43.03 354 LEU A O 1
ATOM 2821 N N . LYS A 1 355 ? -35.294 -16.469 9.307 1.00 46.72 355 LYS A N 1
ATOM 2822 C CA . LYS A 1 355 ? -35.170 -16.869 7.900 1.00 46.72 355 LYS A CA 1
ATOM 2823 C C . LYS A 1 355 ? -33.763 -16.535 7.398 1.00 46.72 355 LYS A C 1
ATOM 2825 O O . LYS A 1 355 ? -33.084 -15.697 7.979 1.00 46.72 355 LYS A O 1
ATOM 2830 N N . LEU A 1 356 ? -33.324 -17.289 6.385 1.00 51.59 356 LEU A N 1
ATOM 2831 C CA . LEU A 1 356 ? -31.973 -17.282 5.807 1.00 51.59 356 LEU A CA 1
ATOM 2832 C C . LEU A 1 356 ? -31.364 -15.875 5.698 1.00 51.59 356 LEU A C 1
ATOM 2834 O O . LEU A 1 356 ? -32.035 -14.956 5.239 1.00 51.59 356 LEU A O 1
ATOM 2838 N N . LEU A 1 357 ? -30.074 -15.761 6.037 1.00 53.66 357 LEU A N 1
ATOM 2839 C CA . LEU A 1 357 ? -29.280 -14.553 5.810 1.00 53.66 357 LEU A CA 1
ATOM 2840 C C . LEU A 1 357 ? -29.309 -14.191 4.309 1.00 53.66 357 LEU A C 1
ATOM 2842 O O . LEU A 1 357 ? -28.902 -15.026 3.493 1.00 53.66 357 LEU A O 1
ATOM 2846 N N . PRO A 1 358 ? -29.805 -12.999 3.931 1.00 60.12 358 PRO A N 1
ATOM 2847 C CA . PRO A 1 358 ? -29.798 -12.545 2.544 1.00 60.12 358 PRO A CA 1
ATOM 2848 C C . PRO A 1 358 ? -28.361 -12.360 2.040 1.00 60.12 358 PRO A C 1
ATOM 2850 O O . PRO A 1 358 ? -27.430 -12.163 2.821 1.00 60.12 358 PRO A O 1
ATOM 2853 N N . SER A 1 359 ? -28.167 -12.429 0.721 1.00 74.00 359 SER A N 1
ATOM 2854 C CA . SER A 1 359 ? -26.854 -12.135 0.129 1.00 74.00 359 SER A CA 1
ATOM 2855 C C . SER A 1 359 ? -26.488 -10.654 0.296 1.00 74.00 359 SER A C 1
ATOM 2857 O O . SER A 1 359 ? -27.373 -9.802 0.353 1.00 74.00 359 SER A O 1
ATOM 2859 N N . ASP A 1 360 ? -25.190 -10.331 0.314 1.00 75.19 360 ASP A N 1
ATOM 2860 C CA . ASP A 1 360 ? -24.684 -8.957 0.497 1.00 75.19 360 ASP A CA 1
ATOM 2861 C C . ASP A 1 360 ? -25.370 -7.917 -0.411 1.00 75.19 360 ASP A C 1
ATOM 2863 O O . ASP A 1 360 ? -25.637 -6.794 0.009 1.00 75.19 360 ASP A O 1
ATOM 2867 N N . SER A 1 361 ? -25.691 -8.292 -1.654 1.00 78.94 361 SER A N 1
ATOM 2868 C CA . SER A 1 361 ? -26.393 -7.422 -2.606 1.00 78.94 361 SER A CA 1
ATOM 2869 C C . SER A 1 361 ? -27.886 -7.288 -2.297 1.00 78.94 361 SER A C 1
ATOM 2871 O O . SER A 1 361 ? -28.421 -6.191 -2.408 1.00 78.94 361 SER A O 1
ATOM 2873 N N . GLN A 1 362 ? -28.548 -8.360 -1.844 1.00 80.81 362 GLN A N 1
ATOM 2874 C CA . GLN A 1 362 ? -29.962 -8.321 -1.439 1.00 80.81 362 GLN A CA 1
ATOM 2875 C C . GLN A 1 362 ? -30.177 -7.400 -0.237 1.00 80.81 362 GLN A C 1
ATOM 2877 O O . GLN A 1 362 ? -31.147 -6.650 -0.199 1.00 80.81 362 GLN A O 1
ATOM 2882 N N . LEU A 1 363 ? -29.238 -7.404 0.711 1.00 80.25 363 LEU A N 1
ATOM 2883 C CA . LEU A 1 363 ? -29.297 -6.544 1.889 1.00 80.25 363 LEU A CA 1
ATOM 2884 C C . LEU A 1 363 ? -29.258 -5.050 1.509 1.00 80.25 363 LEU A C 1
ATOM 2886 O O . LEU A 1 363 ? -29.985 -4.241 2.082 1.00 80.25 363 LEU A O 1
ATOM 2890 N N . LEU A 1 364 ? -28.469 -4.685 0.495 1.00 80.62 364 LEU A N 1
ATOM 2891 C CA . LEU A 1 364 ? -28.400 -3.312 -0.018 1.00 80.62 364 LEU A CA 1
ATOM 2892 C C . LEU A 1 364 ? -29.602 -2.950 -0.911 1.00 80.62 364 LEU A C 1
ATOM 2894 O O . LEU A 1 364 ? -30.099 -1.826 -0.833 1.00 80.62 364 LEU A O 1
ATOM 2898 N N . GLU A 1 365 ? -30.119 -3.893 -1.706 1.00 84.06 365 GLU A N 1
ATOM 2899 C CA . GLU A 1 365 ? -31.337 -3.721 -2.524 1.00 84.06 365 GLU A CA 1
ATOM 2900 C C . GLU A 1 365 ? -32.593 -3.466 -1.675 1.00 84.06 365 GLU A C 1
ATOM 2902 O O . GLU A 1 365 ? -33.574 -2.873 -2.130 1.00 84.06 365 GLU A O 1
ATOM 2907 N N . GLU A 1 366 ? -32.585 -3.898 -0.416 1.00 81.19 366 GLU A N 1
ATOM 2908 C CA . GLU A 1 366 ? -33.660 -3.599 0.521 1.00 81.19 366 GLU A CA 1
ATOM 2909 C C . GLU A 1 366 ? -33.595 -2.180 1.090 1.00 81.19 366 GLU A C 1
ATOM 2911 O O . GLU A 1 366 ? -34.618 -1.670 1.562 1.00 81.19 366 GLU A O 1
ATOM 2916 N N . VAL A 1 367 ? -32.425 -1.546 1.071 1.00 80.75 367 VAL A N 1
ATOM 2917 C CA . VAL A 1 367 ? -32.204 -0.205 1.626 1.00 80.75 367 VAL A CA 1
ATOM 2918 C C . VAL A 1 367 ? -32.349 0.875 0.564 1.00 80.75 367 VAL A C 1
ATOM 2920 O O . VAL A 1 367 ? -33.009 1.888 0.808 1.00 80.75 367 VAL A O 1
ATOM 2923 N N . PHE A 1 368 ? -31.800 0.652 -0.627 1.00 83.69 368 PHE A N 1
ATOM 2924 C CA . PHE A 1 368 ? -31.892 1.606 -1.726 1.00 83.69 368 PHE A CA 1
ATOM 2925 C C . PHE A 1 368 ? -33.127 1.357 -2.591 1.00 83.69 368 PHE A C 1
ATOM 2927 O O . PHE A 1 368 ? -33.504 0.219 -2.870 1.00 83.69 368 PHE A O 1
ATOM 2934 N N . GLU A 1 369 ? -33.766 2.434 -3.049 1.00 84.50 369 GLU A N 1
ATOM 2935 C CA . GLU A 1 369 ? -34.786 2.318 -4.088 1.00 84.50 369 GLU A CA 1
ATOM 2936 C C . GLU A 1 369 ? -34.086 1.990 -5.411 1.00 84.50 369 GLU A C 1
ATOM 2938 O O . GLU A 1 369 ? -33.413 2.841 -5.999 1.00 84.50 369 GLU A O 1
ATOM 2943 N N . CYS A 1 370 ? -34.205 0.725 -5.823 1.00 83.44 370 CYS A N 1
ATOM 2944 C CA . CYS A 1 370 ? -33.605 0.212 -7.047 1.00 83.44 370 CYS A CA 1
ATOM 2945 C C . CYS A 1 370 ? -34.607 0.251 -8.203 1.00 83.44 370 CYS A C 1
ATOM 2947 O O . CYS A 1 370 ? -35.731 -0.237 -8.048 1.00 83.44 370 CYS A O 1
ATOM 2949 N N . SER A 1 371 ? -34.189 0.813 -9.339 1.00 73.44 371 SER A N 1
ATOM 2950 C CA . SER A 1 371 ? -34.937 0.825 -10.608 1.00 73.44 371 SER A CA 1
ATOM 2951 C C . SER A 1 371 ? -34.414 -0.189 -11.609 1.00 73.44 371 SER A C 1
ATOM 2953 O O . SER A 1 371 ? -33.164 -0.289 -11.694 1.00 73.44 371 SER A O 1
#

Radius of gyration: 29.12 Å; chains: 1; bounding box: 91×48×90 Å

Foldseek 3Di:
DVVVVVVVVVVVVPDPPDDDDDDDDDDDDDPDQLDPVNLVVLVVVLVVLVVVLVVLVVVLVVVCVVDPDDDPVSVVSVVVSVVSVVVSVVSVVVNLVSVLSVLLSVLLVLDDPPDVLNVLSVVCVVVLSVLLSVLVVPPPDPVCSSVSSLVLLLVLCPDPPRPSDCCVPVVVVVVVVCDPPDPPCCVPPVVVVLVVCCVPPPVSVVVVVVVVVVVVVVSVVSSVVNSVSSVVVNCLLVVLCLCVLVVLVVDPVCPVPVPVSVVVLLVVQLDEDADALVNLVSLLSSCVSPVVVDDSLLSSLLSNLSHNYAWDDDPDCPDDPPDDPVPDDRSSVVSSVVLVVVLVVVVVVVVVVPDDDDPSSVSVCNTGRHD

Secondary structure (DSSP, 8-state):
-HHHHHHHHHHHTT---------------------HHHHHHHHHHHHHHHHHHHHHHHHHHHHHHH-SS--HHHHHHHHHHHHHHHHHHHHHHHHHHHHHHHHHHHHHHTSPTT-HHHHHHHHTHHHHHHHHHHHHHH-S-TTSHHHHHHHHHHHHHHSTTSTT-THHHHHHHHHGGG-SS--TTTTSHHHHHHHHHHHH-HHHHHHHHHHHHHHHHHHHHHHHHHHHHHHHHHHHHIIIIIHHH-GGGG-GGGGG-HHHHHHHHHHHHTS-BPBPHHHHHHHHHHHHHH-TTS-HHHHHHHHHHTS-BPBPPPSS-------S-TTSSSTTHHHHHHHHHHHHHHHHHHTTS---PPPHHHHHHTTB-B-

pLDDT: mean 73.97, std 18.06, range [25.48, 95.88]

Organism: NCBI:txid1131581

Sequence (371 aa):
MAKHFTDLVDSVGGLSLADRTIELTGSTSHCPNPTPQAFVEAIRTLIRSLEATSALAQKVETLVRSTHTPSGEGIVELSSLRRRATALSRITETFSDATERYIIAYIASLAGPGTLVQKMLSHFTETLKSITRDIINNTSDDSNVLRETLEMCYGQALHTSGSLHSDNYFIPLGEARLEWPYDPDFESEDYYEHENRLDIDDNYAEAFRVRCERESKKEEQQREEWIRFWAQALTQLIQAGLHDLYPEFADPAAMGSWTKRVGFLRSGWSTEHTTTQLDIQRAVGMARACFKSFNAPDVALLLLSFKNRKLRAPATKVQERQRSLNDYGPDEVQPYMKIAETLESKVRDDLKVLKLLPSDSQLLEEVFECS